Protein AF-A0A9D5R2B9-F1 (afdb_monomer)

Structure (mmCIF, N/CA/C/O backbone):
data_AF-A0A9D5R2B9-F1
#
_entry.id   AF-A0A9D5R2B9-F1
#
loop_
_atom_site.group_PDB
_atom_site.id
_atom_site.type_symbol
_atom_site.label_atom_id
_atom_site.label_alt_id
_atom_site.label_comp_id
_atom_site.label_asym_id
_atom_site.label_entity_id
_atom_site.label_seq_id
_atom_site.pdbx_PDB_ins_code
_atom_site.Cartn_x
_atom_site.Cartn_y
_atom_site.Cartn_z
_atom_site.occupancy
_atom_site.B_iso_or_equiv
_atom_site.auth_seq_id
_atom_site.auth_comp_id
_atom_site.auth_asym_id
_atom_site.auth_atom_id
_atom_site.pdbx_PDB_model_num
ATOM 1 N N . MET A 1 1 ? -80.369 50.724 26.937 1.00 35.12 1 MET A N 1
ATOM 2 C CA . MET A 1 1 ? -81.329 49.594 26.901 1.00 35.12 1 MET A CA 1
ATOM 3 C C . MET A 1 1 ? -80.607 48.330 27.336 1.00 35.12 1 MET A C 1
ATOM 5 O O . MET A 1 1 ? -79.390 48.292 27.272 1.00 35.12 1 MET A O 1
ATOM 9 N N . ASN A 1 2 ? -81.351 47.386 27.893 1.00 35.34 2 ASN A N 1
ATOM 10 C CA . ASN A 1 2 ? -80.960 46.517 28.999 1.00 35.34 2 ASN A CA 1
ATOM 11 C C . ASN A 1 2 ? -80.755 45.049 28.556 1.00 35.34 2 ASN A C 1
ATOM 13 O O . ASN A 1 2 ? -81.410 44.641 27.600 1.00 35.34 2 ASN A O 1
ATOM 17 N N . LYS A 1 3 ? -80.020 44.281 29.389 1.00 35.41 3 LYS A N 1
ATOM 18 C CA . LYS A 1 3 ? -79.951 42.794 29.531 1.00 35.41 3 LYS A CA 1
ATOM 19 C C . LYS A 1 3 ? -78.983 42.054 28.577 1.00 35.41 3 LYS A C 1
ATOM 21 O O . LYS A 1 3 ? -78.938 42.415 27.415 1.00 35.41 3 LYS A O 1
ATOM 26 N N . LEU A 1 4 ? -78.197 41.008 28.892 1.00 43.97 4 LEU A N 1
ATOM 27 C CA . LEU A 1 4 ? -77.872 40.098 30.026 1.00 43.97 4 LEU A CA 1
ATOM 28 C C . LEU A 1 4 ? -77.792 38.674 29.414 1.00 43.97 4 LEU A C 1
ATOM 30 O O . LEU A 1 4 ? -78.833 38.219 28.962 1.00 43.97 4 LEU A O 1
ATOM 34 N N . THR A 1 5 ? -76.624 38.002 29.446 1.00 44.59 5 THR A N 1
ATOM 35 C CA . THR A 1 5 ? -76.363 36.520 29.405 1.00 44.59 5 THR A CA 1
ATOM 36 C C . THR A 1 5 ? -74.834 36.332 29.273 1.00 44.59 5 THR A C 1
ATOM 38 O O . THR A 1 5 ? -74.288 36.810 28.286 1.00 44.59 5 THR A O 1
ATOM 41 N N . LEU A 1 6 ? -74.015 35.938 30.264 1.00 41.28 6 LEU A N 1
ATOM 42 C CA . LEU A 1 6 ? -73.848 34.717 31.095 1.00 41.28 6 LEU A CA 1
ATOM 43 C C . LEU A 1 6 ? -73.249 33.482 30.365 1.00 41.28 6 LEU A C 1
ATOM 45 O O . LEU A 1 6 ? -73.729 33.130 29.295 1.00 41.28 6 LEU A O 1
ATOM 49 N N . PHE A 1 7 ? -72.291 32.825 31.057 1.00 37.47 7 PHE A N 1
ATOM 50 C CA . PHE A 1 7 ? -71.551 31.545 30.854 1.00 37.47 7 PHE A CA 1
ATOM 51 C C . PHE A 1 7 ? -70.119 31.686 30.292 1.00 37.47 7 PHE A C 1
ATOM 53 O O . PHE A 1 7 ? -69.936 32.097 29.157 1.00 37.47 7 PHE A O 1
ATOM 60 N N . LEU A 1 8 ? -69.036 31.559 31.080 1.00 46.19 8 LEU A N 1
ATOM 61 C CA . LEU A 1 8 ? -68.500 30.433 31.885 1.00 46.19 8 LEU A CA 1
ATOM 62 C C . LEU A 1 8 ? -68.008 29.248 31.031 1.00 46.19 8 LEU A C 1
ATOM 64 O O . LEU A 1 8 ? -68.792 28.369 30.697 1.00 46.19 8 LEU A O 1
ATOM 68 N N . ALA A 1 9 ? -66.696 29.206 30.769 1.00 38.62 9 ALA A N 1
ATOM 69 C CA . ALA A 1 9 ? -65.927 27.983 30.505 1.00 38.62 9 ALA A CA 1
ATOM 70 C C . ALA A 1 9 ? -64.418 28.257 30.681 1.00 38.62 9 ALA A C 1
ATOM 72 O O . ALA A 1 9 ? -63.650 28.299 29.725 1.00 38.62 9 ALA A O 1
ATOM 73 N N . ALA A 1 10 ? -63.992 28.477 31.927 1.00 45.59 10 ALA A N 1
ATOM 74 C CA . ALA A 1 10 ? -62.616 28.202 32.328 1.00 45.59 10 ALA A CA 1
ATOM 75 C C . ALA A 1 10 ? -62.578 26.722 32.729 1.00 45.59 10 ALA A C 1
ATOM 77 O O . ALA A 1 10 ? -63.109 26.353 33.774 1.00 45.59 10 ALA A O 1
ATOM 78 N N . GLY A 1 11 ? -62.042 25.863 31.864 1.00 38.94 11 GLY A N 1
ATOM 79 C CA . GLY A 1 11 ? -62.048 24.422 32.088 1.00 38.94 11 GLY A CA 1
ATOM 80 C C . GLY A 1 11 ? -61.030 23.694 31.221 1.00 38.94 11 GLY A C 1
ATOM 81 O O . GLY A 1 11 ? -61.228 23.557 30.023 1.00 38.94 11 GLY A O 1
ATOM 82 N N . LEU A 1 12 ? -59.972 23.226 31.886 1.00 47.91 12 LEU A N 1
ATOM 83 C CA . LEU A 1 12 ? -59.119 22.085 31.540 1.00 47.91 12 LEU A CA 1
ATOM 84 C C . LEU A 1 12 ? -58.559 22.014 30.106 1.00 47.91 12 LEU A C 1
ATOM 86 O O . LEU A 1 12 ? -59.088 21.323 29.243 1.00 47.91 12 LEU A O 1
ATOM 90 N N . ILE A 1 13 ? -57.351 22.553 29.926 1.00 42.12 13 ILE A N 1
ATOM 91 C CA . ILE A 1 13 ? -56.354 21.955 29.025 1.00 42.12 13 ILE A CA 1
ATOM 92 C C . ILE A 1 13 ? -55.050 21.844 29.819 1.00 42.12 13 ILE A C 1
ATOM 94 O O . ILE A 1 13 ? -54.200 22.725 29.773 1.00 42.12 13 ILE A O 1
ATOM 98 N N . ALA A 1 14 ? -54.931 20.795 30.632 1.00 50.19 14 ALA A N 1
ATOM 99 C CA . ALA A 1 14 ? -53.714 20.510 31.396 1.00 50.19 14 ALA A CA 1
ATOM 100 C C . ALA A 1 14 ? -53.496 19.003 31.624 1.00 50.19 14 ALA A C 1
ATOM 102 O O . ALA A 1 14 ? -53.070 18.615 32.705 1.00 50.19 14 ALA A O 1
ATOM 103 N N . LEU A 1 15 ? -53.806 18.139 30.643 1.00 48.03 15 LEU A N 1
ATOM 104 C CA . LEU A 1 15 ? -53.623 16.684 30.810 1.00 48.03 15 LEU A CA 1
ATOM 105 C C . LEU A 1 15 ? -52.987 15.919 29.634 1.00 48.03 15 LEU A C 1
ATOM 107 O O . LEU A 1 15 ? -52.712 14.740 29.793 1.00 48.03 15 LEU A O 1
ATOM 111 N N . SER A 1 16 ? -52.635 16.539 28.503 1.00 47.69 16 SER A N 1
ATOM 112 C CA . SER A 1 16 ? -51.980 15.815 27.388 1.00 47.69 16 SER A CA 1
ATOM 113 C C . SER A 1 16 ? -50.441 15.823 27.413 1.00 47.69 16 SER A C 1
ATOM 115 O O . SER A 1 16 ? -49.810 15.259 26.523 1.00 47.69 16 SER A O 1
ATOM 117 N N . ALA A 1 17 ? -49.811 16.432 28.424 1.00 48.50 17 ALA A N 1
ATOM 118 C CA . ALA A 1 17 ? -48.347 16.467 28.553 1.00 48.50 17 ALA A CA 1
ATOM 119 C C . ALA A 1 17 ? -47.761 15.286 29.355 1.00 48.50 17 ALA A C 1
ATOM 121 O O . ALA A 1 17 ? -46.561 15.033 29.265 1.00 48.50 17 ALA A O 1
ATOM 122 N N . CYS A 1 18 ? -48.580 14.558 30.124 1.00 49.97 18 CYS A N 1
ATOM 123 C CA . CYS A 1 18 ? -48.105 13.451 30.962 1.00 49.97 18 CYS A CA 1
ATOM 124 C C . CYS A 1 18 ? -47.969 12.127 30.190 1.00 49.97 18 CYS A C 1
ATOM 126 O O . CYS A 1 18 ? -46.982 11.427 30.394 1.00 49.97 18 CYS A O 1
ATOM 128 N N . ASP A 1 19 ? -48.876 11.819 29.254 1.00 56.00 19 ASP A N 1
ATOM 129 C CA . ASP A 1 19 ? -48.793 10.583 28.452 1.00 56.00 19 ASP A CA 1
ATOM 130 C C . ASP A 1 19 ? -47.596 10.582 27.493 1.00 56.00 19 ASP A C 1
ATOM 132 O O . ASP A 1 19 ? -46.909 9.574 27.341 1.00 56.00 19 ASP A O 1
ATOM 136 N N . LYS A 1 20 ? -47.283 11.738 26.893 1.00 61.38 20 LYS A N 1
ATOM 137 C CA . LYS A 1 20 ? -46.104 11.877 26.029 1.00 61.38 20 LYS A CA 1
ATOM 138 C C . LYS A 1 20 ? -44.801 11.654 26.804 1.00 61.38 20 LYS A C 1
ATOM 140 O O . LYS A 1 20 ? -43.893 11.010 26.296 1.00 61.38 20 LYS A O 1
ATOM 145 N N . LYS A 1 21 ? -44.733 12.148 28.044 1.00 62.47 21 LYS A N 1
ATOM 146 C CA . LYS A 1 21 ? -43.550 12.019 28.901 1.00 62.47 21 LYS A CA 1
ATOM 147 C C . LYS A 1 21 ? -43.278 10.565 29.306 1.00 62.47 21 LYS A C 1
ATOM 149 O O . LYS A 1 21 ? -42.122 10.168 29.337 1.00 62.47 21 LYS A O 1
ATOM 154 N N . ASN A 1 22 ? -44.319 9.772 29.567 1.00 70.38 22 ASN A N 1
ATOM 155 C CA . ASN A 1 22 ? -44.146 8.344 29.858 1.00 70.38 22 ASN A CA 1
ATOM 156 C C . ASN A 1 22 ? -43.653 7.569 28.626 1.00 70.38 22 ASN A C 1
ATOM 158 O O . ASN A 1 22 ? -42.712 6.792 28.739 1.00 70.38 22 ASN A O 1
ATOM 162 N N . ASN A 1 23 ? -44.218 7.842 27.447 1.00 85.75 23 ASN A N 1
ATOM 163 C CA . ASN A 1 23 ? -43.805 7.185 26.205 1.00 85.75 23 ASN A CA 1
ATOM 164 C C . ASN A 1 23 ? -42.371 7.556 25.775 1.00 85.75 23 ASN A C 1
ATOM 166 O O . ASN A 1 23 ? -41.616 6.694 25.334 1.00 85.75 23 ASN A O 1
ATOM 170 N N . ASP A 1 24 ? -41.970 8.822 25.922 1.00 89.12 24 ASP A N 1
ATOM 171 C CA . ASP A 1 24 ? -40.604 9.262 25.602 1.00 89.12 24 ASP A CA 1
ATOM 172 C C . ASP A 1 24 ? -39.568 8.608 26.542 1.00 89.12 24 ASP A C 1
ATOM 174 O O . ASP A 1 24 ? -38.495 8.210 26.087 1.00 89.12 24 ASP A O 1
ATOM 178 N N . SER A 1 25 ? -39.909 8.421 27.824 1.00 91.25 25 SER A N 1
ATOM 179 C CA . SER A 1 25 ? -39.052 7.726 28.794 1.00 91.25 25 SER A CA 1
ATOM 180 C C . SER A 1 25 ? -38.883 6.238 28.466 1.00 91.25 25 SER A C 1
ATOM 182 O O . SER A 1 25 ? -37.758 5.744 28.426 1.00 91.25 25 SER A O 1
ATOM 184 N N . GLU A 1 26 ? -39.972 5.533 28.135 1.00 93.38 26 GLU A N 1
ATOM 185 C CA . GLU A 1 26 ? -39.927 4.116 27.733 1.00 93.38 26 GLU A CA 1
ATOM 186 C C . GLU A 1 26 ? -39.086 3.898 26.464 1.00 93.38 26 GLU A C 1
ATOM 188 O O . GLU A 1 26 ? -38.262 2.983 26.401 1.00 93.38 26 GLU A O 1
ATOM 193 N N . LEU A 1 27 ? -39.239 4.765 25.457 1.00 95.12 27 LEU A N 1
ATOM 194 C CA . LEU A 1 27 ? -38.442 4.701 24.228 1.00 95.12 27 LEU A CA 1
ATOM 195 C C . LEU A 1 27 ? -36.958 4.996 24.492 1.00 95.12 27 LEU A C 1
ATOM 197 O O . LEU A 1 27 ? -36.083 4.322 23.941 1.00 95.12 27 LEU A O 1
ATOM 201 N N . ALA A 1 28 ? -36.658 5.967 25.358 1.00 96.00 28 ALA A N 1
ATOM 202 C CA . ALA A 1 28 ? -35.294 6.280 25.765 1.00 96.00 28 ALA A CA 1
ATOM 203 C C . ALA A 1 28 ? -34.634 5.108 26.518 1.00 96.00 28 ALA A C 1
ATOM 205 O O . ALA A 1 28 ? -33.480 4.763 26.249 1.00 96.00 28 ALA A O 1
ATOM 206 N N . GLU A 1 29 ? -35.361 4.450 27.421 1.00 95.50 29 GLU A N 1
ATOM 207 C CA . GLU A 1 29 ? -34.885 3.249 28.113 1.00 95.50 29 GLU A CA 1
ATOM 208 C C . GLU A 1 29 ? -34.689 2.064 27.156 1.00 95.50 29 GLU A C 1
ATOM 210 O O . GLU A 1 29 ? -33.682 1.357 27.271 1.00 95.50 29 GLU A O 1
ATOM 215 N N . SER A 1 30 ? -35.569 1.894 26.160 1.00 96.81 30 SER A N 1
ATOM 216 C CA . SER A 1 30 ? -35.402 0.884 25.102 1.00 96.81 30 SER A CA 1
ATOM 217 C C . SER A 1 30 ? -34.082 1.067 24.359 1.00 96.81 30 SER A C 1
ATOM 219 O O . SER A 1 30 ? -33.323 0.111 24.215 1.00 96.81 30 SER A O 1
ATOM 221 N N . LEU A 1 31 ? -33.741 2.298 23.960 1.00 97.56 31 LEU A N 1
ATOM 222 C CA . LEU A 1 31 ? -32.475 2.576 23.271 1.00 97.56 31 LEU A CA 1
ATOM 223 C C . LEU A 1 31 ? -31.250 2.219 24.126 1.00 97.56 31 LEU A C 1
ATOM 225 O O . LEU A 1 31 ? -30.266 1.694 23.603 1.00 97.56 31 LEU A O 1
ATOM 229 N N . VAL A 1 32 ? -31.301 2.464 25.440 1.00 97.56 32 VAL A N 1
ATOM 230 C CA . VAL A 1 32 ? -30.234 2.054 26.368 1.00 97.56 32 VAL A CA 1
ATOM 231 C C . VAL A 1 32 ? -30.139 0.528 26.459 1.00 97.56 32 VAL A C 1
ATOM 233 O O . VAL A 1 32 ? -29.034 -0.019 26.417 1.00 97.56 32 VAL A O 1
ATOM 236 N N . ALA A 1 33 ? -31.273 -0.167 26.572 1.00 97.94 33 ALA A N 1
ATOM 237 C CA . ALA A 1 33 ? -31.322 -1.626 26.663 1.00 97.94 33 ALA A CA 1
ATOM 238 C C . ALA A 1 33 ? -30.839 -2.305 25.369 1.00 97.94 33 ALA A C 1
ATOM 240 O O . ALA A 1 33 ? -30.073 -3.274 25.408 1.00 97.94 33 ALA A O 1
ATOM 241 N N . GLU A 1 34 ? -31.224 -1.766 24.214 1.00 98.06 34 GLU A N 1
ATOM 242 C CA . GLU A 1 34 ? -30.735 -2.200 22.908 1.00 98.06 34 GLU A CA 1
ATOM 243 C C . GLU A 1 34 ? -29.231 -1.954 22.773 1.00 98.06 34 GLU A C 1
ATOM 245 O O . GLU A 1 34 ? -28.515 -2.831 22.291 1.00 98.06 34 GLU A O 1
ATOM 250 N N . ALA A 1 35 ? -28.724 -0.809 23.247 1.00 98.19 35 ALA A N 1
ATOM 251 C CA . ALA A 1 35 ? -27.293 -0.516 23.218 1.00 98.19 35 ALA A CA 1
ATOM 252 C C . ALA A 1 35 ? -26.498 -1.491 24.096 1.00 98.19 35 ALA A C 1
ATOM 254 O O . ALA A 1 35 ? -25.428 -1.950 23.695 1.00 98.19 35 ALA A O 1
ATOM 255 N N . ALA A 1 36 ? -27.023 -1.848 25.273 1.00 97.88 36 ALA A N 1
ATOM 256 C CA . ALA A 1 36 ? -26.421 -2.861 26.138 1.00 97.88 36 ALA A CA 1
ATOM 257 C C . ALA A 1 36 ? -26.432 -4.245 25.470 1.00 97.88 36 ALA A C 1
ATOM 259 O O . ALA A 1 36 ? -25.419 -4.937 25.452 1.00 97.88 36 ALA A O 1
ATOM 260 N N . THR A 1 37 ? -27.541 -4.607 24.824 1.00 98.19 37 THR A N 1
ATOM 261 C CA . THR A 1 37 ? -27.657 -5.866 24.076 1.00 98.19 37 THR A CA 1
ATOM 262 C C . THR A 1 37 ? -26.680 -5.921 22.896 1.00 98.19 37 THR A C 1
ATOM 264 O O . THR A 1 37 ? -26.062 -6.956 22.649 1.00 98.19 37 THR A O 1
ATOM 267 N N . ALA A 1 38 ? -26.522 -4.820 22.158 1.00 98.00 38 ALA A N 1
ATOM 268 C CA . ALA A 1 38 ? -25.560 -4.712 21.066 1.00 98.00 38 ALA A CA 1
ATOM 269 C C . ALA A 1 38 ? -24.117 -4.838 21.583 1.00 98.00 38 ALA A C 1
ATOM 271 O O . ALA A 1 38 ? -23.332 -5.601 21.020 1.00 98.00 38 ALA A O 1
ATOM 272 N N . LEU A 1 39 ? -23.796 -4.189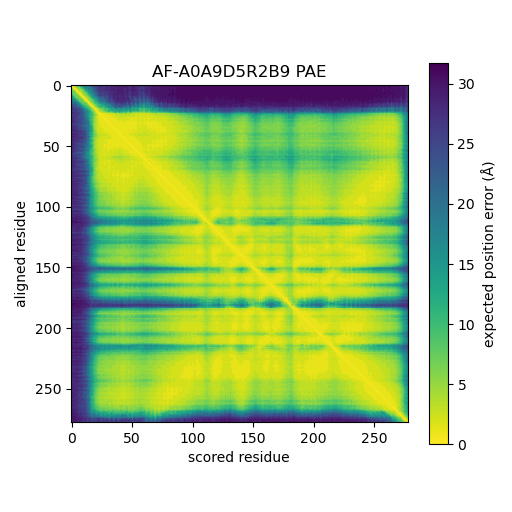 22.710 1.00 97.56 39 LEU A N 1
ATOM 273 C CA . LEU A 1 39 ? -22.510 -4.339 23.396 1.00 97.56 39 LEU A CA 1
ATOM 274 C C . LEU A 1 39 ? -22.221 -5.805 23.758 1.00 97.56 39 LEU A C 1
ATOM 276 O O . LEU A 1 39 ? -21.125 -6.293 23.477 1.00 97.56 39 LEU A O 1
ATOM 280 N N . ASP A 1 40 ? -23.188 -6.511 24.344 1.00 97.12 40 ASP A N 1
ATOM 281 C CA . ASP A 1 40 ? -23.033 -7.914 24.753 1.00 97.12 40 ASP A CA 1
ATOM 282 C C . ASP A 1 40 ? -22.855 -8.860 23.556 1.00 97.12 40 ASP A C 1
ATOM 284 O O . ASP A 1 40 ? -22.139 -9.858 23.644 1.00 97.12 40 ASP A O 1
ATOM 288 N N . ARG A 1 41 ? -23.459 -8.522 22.411 1.00 97.12 41 ARG A N 1
ATOM 289 C CA . ARG A 1 41 ? -23.300 -9.247 21.139 1.00 97.12 41 ARG A CA 1
ATOM 290 C C . ARG A 1 41 ? -22.004 -8.915 20.396 1.00 97.12 41 ARG A C 1
ATOM 292 O O . ARG A 1 41 ? -21.713 -9.565 19.396 1.00 97.12 41 ARG A O 1
ATOM 299 N N . GLY A 1 42 ? -21.232 -7.934 20.863 1.00 96.12 42 GLY A N 1
ATOM 300 C CA . GLY A 1 42 ? -20.019 -7.468 20.189 1.00 96.12 42 GLY A CA 1
ATOM 301 C C . GLY A 1 42 ? -20.262 -6.472 19.049 1.00 96.12 42 GLY A C 1
ATOM 302 O O . GLY A 1 42 ? -19.325 -6.133 18.336 1.00 96.12 42 GLY A O 1
ATOM 303 N N . ASP A 1 43 ? -21.492 -5.985 18.873 1.00 97.25 43 ASP A N 1
ATOM 304 C CA . ASP A 1 43 ? -21.843 -4.990 17.856 1.00 97.25 43 ASP A CA 1
ATOM 305 C C . ASP A 1 43 ? -21.648 -3.573 18.418 1.00 97.25 43 ASP A C 1
ATOM 307 O O . ASP A 1 43 ? -22.583 -2.867 18.810 1.00 97.25 43 ASP A O 1
ATOM 311 N N . PHE A 1 44 ? -20.380 -3.183 18.561 1.00 97.06 44 PHE A N 1
ATOM 312 C CA . PHE A 1 44 ? -20.015 -1.942 19.242 1.00 97.06 44 PHE A CA 1
ATOM 313 C C . PHE A 1 44 ? -20.349 -0.681 18.434 1.00 97.06 44 PHE A C 1
ATOM 315 O O . PHE A 1 44 ? -20.559 0.386 19.024 1.00 97.06 44 PHE A O 1
ATOM 322 N N . ASP A 1 45 ? -20.404 -0.792 17.105 1.00 96.19 45 ASP A N 1
ATOM 323 C CA . ASP A 1 45 ? -20.852 0.288 16.225 1.00 96.19 45 ASP A CA 1
ATOM 324 C C . ASP A 1 45 ? -22.333 0.557 16.449 1.00 96.19 45 ASP A C 1
ATOM 326 O O . ASP A 1 45 ? -22.695 1.680 16.813 1.00 96.19 45 ASP A O 1
ATOM 330 N N . ARG A 1 46 ? -23.167 -0.490 16.402 1.00 97.62 46 ARG A N 1
ATOM 331 C CA . ARG A 1 46 ? -24.594 -0.354 16.693 1.00 97.62 46 ARG A CA 1
ATOM 332 C C . ARG A 1 46 ? -24.847 0.163 18.105 1.00 97.62 46 ARG A C 1
ATOM 334 O O . ARG A 1 46 ? -25.696 1.032 18.296 1.00 97.62 46 ARG A O 1
ATOM 341 N N . ALA A 1 47 ? -24.105 -0.335 19.095 1.00 97.94 47 ALA A N 1
ATOM 342 C CA . ALA A 1 47 ? -24.211 0.145 20.470 1.00 97.94 47 ALA A CA 1
ATOM 343 C C . ALA A 1 47 ? -23.903 1.651 20.580 1.00 97.94 47 ALA A C 1
ATOM 345 O O . ALA A 1 47 ? -24.606 2.371 21.288 1.00 97.94 47 ALA A O 1
ATOM 346 N N . SER A 1 48 ? -22.886 2.145 19.863 1.00 96.81 48 SER A N 1
ATOM 347 C CA . SER A 1 48 ? -22.534 3.573 19.839 1.00 96.81 48 SER A CA 1
ATOM 348 C C . SER A 1 48 ? -23.627 4.415 19.172 1.00 96.81 48 SER A C 1
ATOM 350 O O . SER A 1 48 ? -24.067 5.411 19.745 1.00 96.81 48 SER A O 1
ATOM 352 N N . GLU A 1 49 ? -24.114 3.979 18.007 1.00 97.81 49 GLU A N 1
ATOM 353 C CA . GLU A 1 49 ? -25.183 4.649 17.254 1.00 97.81 49 GLU A CA 1
ATOM 354 C C . GLU A 1 49 ? -26.483 4.769 18.054 1.00 97.81 49 GLU A C 1
ATOM 356 O O . GLU A 1 49 ? -27.154 5.801 18.006 1.00 97.81 49 GLU A O 1
ATOM 361 N N . LEU A 1 50 ? -26.844 3.728 18.809 1.00 98.06 50 LEU A N 1
ATOM 362 C CA . LEU A 1 50 ? -28.024 3.728 19.673 1.00 98.06 50 LEU A CA 1
ATOM 363 C C . LEU A 1 50 ? -27.916 4.779 20.785 1.00 98.06 50 LEU A C 1
ATOM 365 O O . LEU A 1 50 ? -28.880 5.502 21.041 1.00 98.06 50 LEU A O 1
ATOM 369 N N . LEU A 1 51 ? -26.741 4.929 21.407 1.00 97.25 51 LEU A N 1
ATOM 370 C CA . LEU A 1 51 ? -26.529 5.956 22.433 1.00 97.25 51 LEU A CA 1
ATOM 371 C C . LEU A 1 51 ? -26.480 7.373 21.854 1.00 97.25 51 LEU A C 1
ATOM 373 O O . LEU A 1 51 ? -26.922 8.321 22.508 1.00 97.25 51 LEU A O 1
ATOM 377 N N . ASP A 1 52 ? -25.964 7.541 20.639 1.00 96.56 52 ASP A N 1
ATOM 378 C CA . ASP A 1 52 ? -25.996 8.826 19.936 1.00 96.56 52 ASP A CA 1
ATOM 379 C C . ASP A 1 52 ? -27.425 9.195 19.526 1.00 96.56 52 ASP A C 1
ATOM 381 O O . ASP A 1 52 ? -27.849 10.330 19.747 1.00 96.56 52 ASP A O 1
ATOM 385 N N . SER A 1 53 ? -28.205 8.215 19.062 1.00 96.25 53 SER A N 1
ATOM 386 C CA . SER A 1 53 ? -29.636 8.368 18.771 1.00 96.25 53 SER A CA 1
ATOM 387 C C . SER A 1 53 ? -30.419 8.773 20.017 1.00 96.25 53 SER A C 1
ATOM 389 O O . SER A 1 53 ? -31.190 9.726 19.965 1.00 96.25 53 SER A O 1
ATOM 391 N N . LEU A 1 54 ? -30.166 8.123 21.159 1.00 96.62 54 LEU A N 1
ATOM 392 C CA . LEU A 1 54 ? -30.740 8.507 22.451 1.00 96.62 54 LEU A CA 1
ATOM 393 C C . LEU A 1 54 ? -30.416 9.964 22.800 1.00 96.62 54 LEU A C 1
ATOM 395 O O . LEU A 1 54 ? -31.302 10.724 23.182 1.00 96.62 54 LEU A O 1
ATOM 399 N N . SER A 1 55 ? -29.147 10.355 22.657 1.00 93.88 55 SER A N 1
ATOM 400 C CA . SER A 1 55 ? -28.675 11.691 23.044 1.00 93.88 55 SER A CA 1
ATOM 401 C C . SER A 1 55 ? -29.268 12.790 22.155 1.00 93.88 55 SER A C 1
ATOM 403 O O . SER A 1 55 ? -29.476 13.908 22.619 1.00 93.88 55 SER A O 1
ATOM 405 N N . ALA A 1 56 ? -29.550 12.469 20.890 1.00 95.94 56 ALA A N 1
ATOM 406 C CA . ALA A 1 56 ? -30.168 13.376 19.931 1.00 95.94 56 ALA A CA 1
ATOM 407 C C . ALA A 1 56 ? -31.696 13.457 20.084 1.00 95.94 56 ALA A C 1
ATOM 409 O O . ALA A 1 56 ? -32.256 14.551 20.048 1.00 95.94 56 ALA A O 1
ATOM 410 N N . ALA A 1 57 ? -32.370 12.314 20.242 1.00 95.19 57 ALA A N 1
ATOM 411 C CA . ALA A 1 57 ? -33.830 12.232 20.250 1.00 95.19 57 ALA A CA 1
ATOM 412 C C . ALA A 1 57 ? -34.449 12.532 21.625 1.00 95.19 57 ALA A C 1
ATOM 414 O O . ALA A 1 57 ? -35.534 13.107 21.685 1.00 95.19 57 ALA A O 1
ATOM 415 N N . TYR A 1 58 ? -33.756 12.195 22.718 1.00 95.00 58 TYR A N 1
ATOM 416 C CA . TYR A 1 58 ? -34.287 12.277 24.085 1.00 95.00 58 TYR A CA 1
ATOM 417 C C . TYR A 1 58 ? -33.328 12.986 25.067 1.00 95.00 58 TYR A C 1
ATOM 419 O O . TYR A 1 58 ? -33.029 12.456 26.139 1.00 95.00 58 TYR A O 1
ATOM 427 N N . PRO A 1 59 ? -32.848 14.212 24.770 1.00 93.44 59 PRO A N 1
ATOM 428 C CA . PRO A 1 59 ? -31.866 14.910 25.612 1.00 93.44 59 PRO A CA 1
ATOM 429 C C . PRO A 1 59 ? -32.384 15.274 27.016 1.00 93.44 59 PRO A C 1
ATOM 431 O O . PRO A 1 59 ? -31.590 15.562 27.911 1.00 93.44 59 PRO A O 1
ATOM 434 N N . HIS A 1 60 ? -33.705 15.286 27.220 1.00 93.75 60 HIS A N 1
ATOM 435 C CA . HIS A 1 60 ? -34.340 15.6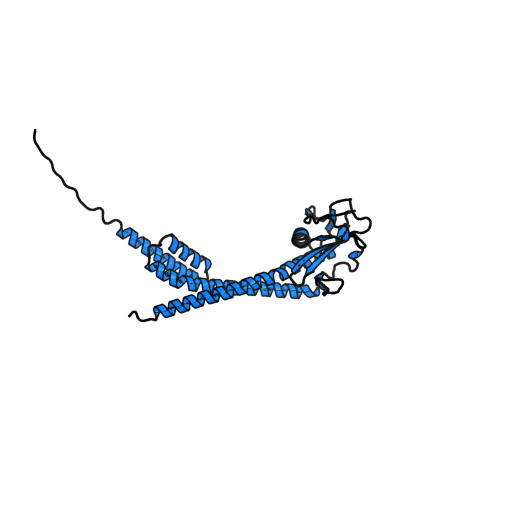07 28.502 1.00 93.75 60 HIS A CA 1
ATOM 436 C C . HIS A 1 60 ? -34.546 14.383 29.412 1.00 93.75 60 HIS A C 1
ATOM 438 O O . HIS A 1 60 ? -34.839 14.555 30.597 1.00 93.75 60 HIS A O 1
ATOM 444 N N . GLU A 1 61 ? -34.348 13.165 28.900 1.00 94.19 61 GLU A N 1
ATOM 445 C CA . GLU A 1 61 ? -34.508 11.923 29.661 1.00 94.19 61 GLU A CA 1
ATOM 446 C C . GLU A 1 61 ? -33.249 11.634 30.493 1.00 94.19 61 GLU A C 1
ATOM 448 O O . GLU A 1 61 ? -32.368 10.855 30.124 1.00 94.19 61 GLU A O 1
ATOM 453 N N . VAL A 1 62 ? -33.144 12.296 31.651 1.00 92.50 62 VAL A N 1
ATOM 454 C CA . VAL A 1 62 ? -31.951 12.259 32.521 1.00 92.50 62 VAL A CA 1
ATOM 455 C C . VAL A 1 62 ? -31.619 10.843 33.010 1.00 92.50 62 VAL A C 1
ATOM 457 O O . VAL A 1 62 ? -30.441 10.508 33.141 1.00 92.50 62 VAL A O 1
ATOM 460 N N . GLY A 1 63 ? -32.629 10.005 33.274 1.00 92.62 63 GLY A N 1
ATOM 461 C CA . GLY A 1 63 ? -32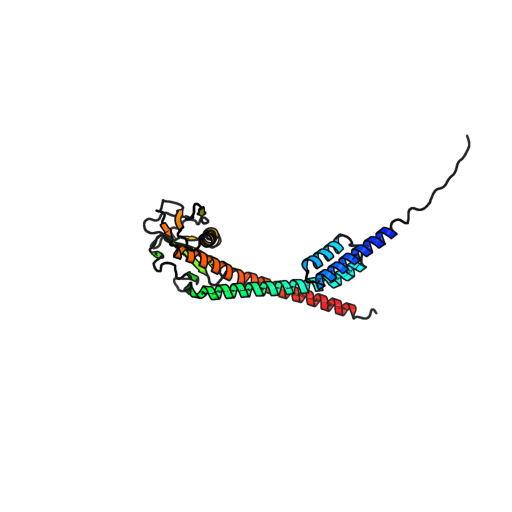.438 8.616 33.708 1.00 92.62 63 GLY A CA 1
ATOM 462 C C . GLY A 1 63 ? -31.718 7.781 32.648 1.00 92.62 63 GLY A C 1
ATOM 463 O O . GLY A 1 63 ? -30.623 7.268 32.895 1.00 92.62 63 GLY A O 1
ATOM 464 N N . ALA A 1 64 ? -32.281 7.736 31.438 1.00 93.56 64 ALA A N 1
ATOM 465 C CA . ALA A 1 64 ? -31.671 7.074 30.288 1.00 93.56 64 ALA A CA 1
ATOM 466 C C . ALA A 1 64 ? -30.301 7.685 29.940 1.00 93.56 64 ALA A C 1
ATOM 468 O O . ALA A 1 64 ? -29.339 6.954 29.702 1.00 93.56 64 ALA A O 1
ATOM 469 N N . GLY A 1 65 ? -30.168 9.014 30.017 1.00 92.94 65 GLY A N 1
ATOM 470 C CA . GLY A 1 65 ? -28.899 9.719 29.829 1.00 92.94 65 GLY A CA 1
ATOM 471 C C . GLY A 1 65 ? -27.807 9.274 30.810 1.00 92.94 65 GLY A C 1
ATOM 472 O O . GLY A 1 65 ? -26.680 9.000 30.396 1.00 92.94 65 GLY A O 1
ATOM 473 N N . ARG A 1 66 ? -28.124 9.120 32.104 1.00 93.44 66 ARG A N 1
ATOM 474 C CA . ARG A 1 66 ? -27.179 8.594 33.110 1.00 93.44 66 ARG A CA 1
ATOM 475 C C . ARG A 1 66 ? -26.761 7.158 32.798 1.00 93.44 66 ARG A C 1
ATOM 477 O O . ARG A 1 66 ? -25.575 6.842 32.887 1.00 93.44 66 ARG A O 1
ATOM 484 N N . SER A 1 67 ? -27.701 6.299 32.411 1.00 93.75 67 SER A N 1
ATOM 485 C CA . SER A 1 67 ? -27.396 4.916 32.025 1.00 93.75 67 SER A CA 1
ATOM 486 C C . SER A 1 67 ? -26.513 4.855 30.775 1.00 93.75 67 SER A C 1
ATOM 488 O O . SER A 1 67 ? -25.519 4.126 30.752 1.00 93.75 67 SER A O 1
ATOM 490 N N . ALA A 1 68 ? -26.787 5.694 29.777 1.00 94.12 68 ALA A N 1
ATOM 491 C CA . ALA A 1 68 ? -25.952 5.835 28.592 1.00 94.12 68 ALA A CA 1
ATOM 492 C C . ALA A 1 68 ? -24.534 6.318 28.928 1.00 94.12 68 ALA A C 1
ATOM 494 O O . ALA A 1 68 ? -23.562 5.768 28.412 1.00 94.12 68 ALA A O 1
ATOM 495 N N . LEU A 1 69 ? -24.381 7.286 29.840 1.00 92.44 69 LEU A N 1
ATOM 496 C CA . LEU A 1 69 ? -23.068 7.763 30.301 1.00 92.44 69 LEU A CA 1
ATOM 497 C C . LEU A 1 69 ? -22.233 6.674 30.991 1.00 92.44 69 LEU A C 1
ATOM 499 O O . LEU A 1 69 ? -21.004 6.718 30.906 1.00 92.44 69 LEU A O 1
ATOM 503 N N . LYS A 1 70 ? -22.876 5.689 31.632 1.00 92.00 70 LYS A N 1
ATOM 504 C CA . LYS A 1 70 ? -22.206 4.500 32.193 1.00 92.00 70 LYS A CA 1
ATOM 505 C C . LYS A 1 70 ? -21.826 3.479 31.115 1.00 92.00 70 LYS A C 1
ATOM 507 O O . LYS A 1 70 ? -20.852 2.743 31.274 1.00 92.00 70 LYS A O 1
ATOM 512 N N . LEU A 1 71 ? -22.592 3.408 30.025 1.00 94.38 71 LEU A N 1
ATOM 513 C CA . LEU A 1 71 ? -22.389 2.431 28.954 1.00 94.38 71 LEU A CA 1
ATOM 514 C C . LEU A 1 71 ? -21.355 2.890 27.912 1.00 94.38 71 LEU A C 1
ATOM 516 O O . LEU A 1 71 ? -20.549 2.078 27.455 1.00 94.38 71 LEU A O 1
ATOM 520 N N . ARG A 1 72 ? -21.315 4.190 27.584 1.00 94.50 72 ARG A N 1
ATOM 521 C CA . ARG A 1 72 ? -20.392 4.777 26.590 1.00 94.50 72 ARG A CA 1
ATOM 522 C C . ARG A 1 72 ? -18.925 4.361 26.788 1.00 94.50 72 ARG A C 1
ATOM 524 O O . ARG A 1 72 ? -18.310 3.940 25.808 1.00 94.50 72 ARG A O 1
ATOM 531 N N . PRO A 1 73 ? -18.342 4.413 28.002 1.00 93.50 73 PRO A N 1
ATOM 532 C CA . PRO A 1 73 ? -16.937 4.057 28.196 1.00 93.50 73 PRO A CA 1
ATOM 533 C C . PRO A 1 73 ? -16.677 2.563 27.982 1.00 93.50 73 PRO A C 1
ATOM 535 O O . PRO A 1 73 ? -15.650 2.208 27.416 1.00 93.50 73 PRO A O 1
ATOM 538 N N . LYS A 1 74 ? -17.636 1.696 28.347 1.00 95.31 74 LYS A N 1
ATOM 539 C CA . LYS A 1 74 ? -17.565 0.246 28.096 1.00 95.31 74 LYS A CA 1
ATOM 540 C C . LYS A 1 74 ? -17.584 -0.062 26.601 1.00 95.31 74 LYS A C 1
ATOM 542 O O . LYS A 1 74 ? -16.760 -0.837 26.129 1.00 95.31 74 LYS A O 1
ATOM 547 N N . ILE A 1 75 ? -18.484 0.574 25.848 1.00 95.94 75 ILE A N 1
ATOM 548 C CA . ILE A 1 75 ? -18.536 0.430 24.386 1.00 95.94 75 ILE A CA 1
ATOM 549 C C . ILE A 1 75 ? -17.224 0.912 23.763 1.00 95.94 75 ILE A C 1
ATOM 551 O O . ILE A 1 75 ? -16.627 0.198 22.961 1.00 95.94 75 ILE A O 1
ATOM 555 N N . MET A 1 76 ? -16.731 2.087 24.172 1.00 95.56 76 MET A N 1
ATOM 556 C CA . MET A 1 76 ? -15.471 2.637 23.671 1.00 95.56 76 MET A CA 1
ATOM 557 C C . MET A 1 76 ? -14.286 1.713 23.962 1.00 95.56 76 MET A C 1
ATOM 559 O O . MET A 1 76 ? -13.465 1.499 23.069 1.00 95.56 76 MET A O 1
ATOM 563 N N . GLU A 1 77 ? -14.194 1.156 25.172 1.00 96.19 77 GLU A N 1
ATOM 564 C CA . GLU A 1 77 ? -13.154 0.200 25.551 1.00 96.19 77 GLU A CA 1
ATOM 565 C C . GLU A 1 77 ? -13.194 -1.038 24.645 1.00 96.19 77 GLU A C 1
ATOM 567 O O . GLU A 1 77 ? -12.188 -1.381 24.024 1.00 96.19 77 GLU A O 1
ATOM 572 N N . ARG A 1 78 ? -14.361 -1.685 24.532 1.00 97.00 78 ARG A N 1
ATOM 573 C CA . ARG A 1 78 ? -14.516 -2.950 23.797 1.00 97.00 78 ARG A CA 1
ATOM 574 C C . ARG A 1 78 ? -14.304 -2.768 22.295 1.00 97.00 78 ARG A C 1
ATOM 576 O O . ARG A 1 78 ? -13.542 -3.534 21.709 1.00 97.00 78 ARG A O 1
ATOM 583 N N . LYS A 1 79 ? -14.853 -1.697 21.713 1.00 96.31 79 LYS A N 1
ATOM 584 C CA . LYS A 1 79 ? -14.603 -1.306 20.318 1.00 96.31 79 LYS A CA 1
ATOM 585 C C . LYS A 1 79 ? -13.121 -1.070 20.052 1.00 96.31 79 LYS A C 1
ATOM 587 O O . LYS A 1 79 ? -12.555 -1.625 19.120 1.00 96.31 79 LYS A O 1
ATOM 592 N N . THR A 1 80 ? -12.470 -0.278 20.904 1.00 97.69 80 THR A N 1
ATOM 593 C CA . THR A 1 80 ? -11.046 0.044 20.738 1.00 97.69 80 THR A CA 1
ATOM 594 C C . THR A 1 80 ? -10.177 -1.207 20.890 1.00 97.69 80 THR A C 1
ATOM 596 O O . THR A 1 80 ? -9.212 -1.373 20.150 1.00 97.69 80 THR A O 1
ATOM 599 N N . ALA A 1 81 ? -10.519 -2.111 21.812 1.00 97.31 81 ALA A N 1
ATOM 600 C CA . ALA A 1 81 ? -9.825 -3.385 21.969 1.00 97.31 81 ALA A CA 1
ATOM 601 C C . ALA A 1 81 ? -9.977 -4.288 20.733 1.00 97.31 81 ALA A C 1
ATOM 603 O O . ALA A 1 81 ? -8.992 -4.894 20.314 1.00 97.31 81 ALA A O 1
ATOM 604 N N . GLN A 1 82 ? -11.165 -4.343 20.121 1.00 96.69 82 GLN A N 1
ATOM 605 C CA . GLN A 1 82 ? -11.374 -5.063 18.862 1.00 96.69 82 GLN A CA 1
ATOM 606 C C . GLN A 1 82 ? -10.544 -4.456 17.722 1.00 96.69 82 GLN A C 1
ATOM 608 O O . GLN A 1 82 ? -9.793 -5.185 17.077 1.00 96.69 82 GLN A O 1
ATOM 613 N N . GLU A 1 83 ? -10.597 -3.130 17.538 1.00 97.00 83 GLU A N 1
ATOM 614 C CA . GLU A 1 83 ? -9.799 -2.425 16.521 1.00 97.00 83 GLU A CA 1
ATOM 615 C C . GLU A 1 83 ? -8.293 -2.724 16.678 1.00 97.00 83 GLU A C 1
ATOM 617 O O . GLU A 1 83 ? -7.580 -2.895 15.690 1.00 97.00 83 GLU A O 1
ATOM 622 N N . ILE A 1 84 ? -7.792 -2.824 17.917 1.00 98.31 84 ILE A N 1
ATOM 623 C CA . ILE A 1 84 ? -6.395 -3.197 18.196 1.00 98.31 84 ILE A CA 1
ATOM 624 C C . ILE A 1 84 ? -6.082 -4.606 17.688 1.00 98.31 84 ILE A C 1
ATOM 626 O O . ILE A 1 84 ? -5.060 -4.789 17.025 1.00 98.31 84 ILE A O 1
ATOM 630 N N . VAL A 1 85 ? -6.930 -5.590 17.997 1.00 97.75 85 VAL A N 1
ATOM 631 C CA . VAL A 1 85 ? -6.715 -6.991 17.600 1.00 97.75 85 VAL A CA 1
ATOM 632 C C . VAL A 1 85 ? -6.725 -7.129 16.079 1.00 97.75 85 VAL A C 1
ATOM 634 O O . VAL A 1 85 ? -5.827 -7.753 15.513 1.00 97.75 85 VAL A O 1
ATOM 637 N N . GLU A 1 86 ? -7.692 -6.505 15.410 1.00 96.19 86 GLU A N 1
ATOM 638 C CA . GLU A 1 86 ? -7.804 -6.515 13.947 1.00 96.19 86 GLU A CA 1
ATOM 639 C C . GLU A 1 86 ? -6.580 -5.875 13.284 1.00 96.19 86 GLU A C 1
ATOM 641 O O . GLU A 1 86 ? -5.982 -6.447 12.369 1.00 96.19 86 GLU A O 1
ATOM 646 N N . LEU A 1 87 ? -6.148 -4.718 13.790 1.00 97.44 87 LEU A N 1
ATOM 647 C CA . LEU A 1 87 ? -4.982 -4.018 13.266 1.00 97.44 87 LEU A CA 1
ATOM 648 C C . LEU A 1 87 ? -3.692 -4.822 13.465 1.00 97.44 87 LEU A C 1
ATOM 650 O O . LEU A 1 87 ? -2.864 -4.899 12.557 1.00 97.44 87 LEU A O 1
ATOM 654 N N . GLN A 1 88 ? -3.523 -5.456 14.628 1.00 97.62 88 GLN A N 1
ATOM 655 C CA . GLN A 1 88 ? -2.386 -6.338 14.896 1.00 97.62 88 GLN A CA 1
ATOM 656 C C . GLN A 1 88 ? -2.377 -7.558 13.970 1.00 97.62 88 GLN A C 1
ATOM 658 O O . GLN A 1 88 ? -1.312 -7.925 13.470 1.00 97.62 88 GLN A O 1
ATOM 663 N N . ALA A 1 89 ? -3.541 -8.157 13.703 1.00 96.69 89 ALA A N 1
ATOM 664 C CA . ALA A 1 89 ? -3.663 -9.271 12.769 1.00 96.69 89 ALA A CA 1
ATOM 665 C C . ALA A 1 89 ? -3.263 -8.858 11.344 1.00 96.69 89 ALA A C 1
ATOM 667 O O . ALA A 1 89 ? -2.468 -9.551 10.707 1.00 96.69 89 ALA A O 1
ATOM 668 N N . LEU A 1 90 ? -3.730 -7.696 10.872 1.00 95.50 90 LEU A N 1
ATOM 669 C CA . LEU A 1 90 ? -3.350 -7.154 9.565 1.00 95.50 90 LEU A CA 1
ATOM 670 C C . LEU A 1 90 ? -1.840 -6.885 9.472 1.00 95.50 90 LEU A C 1
ATOM 672 O O . LEU A 1 90 ? -1.200 -7.261 8.490 1.00 95.50 90 LEU A O 1
ATOM 676 N N . MET A 1 91 ? -1.249 -6.277 10.507 1.00 96.69 91 MET A N 1
ATOM 677 C CA . MET A 1 91 ? 0.197 -6.037 10.570 1.00 96.69 91 MET A CA 1
ATOM 678 C C . MET A 1 91 ? 0.995 -7.342 10.514 1.00 96.69 91 MET A C 1
ATOM 680 O O . MET A 1 91 ? 1.980 -7.423 9.781 1.00 96.69 91 MET A O 1
ATOM 684 N N . ALA A 1 92 ? 0.576 -8.360 11.270 1.00 97.06 92 ALA A N 1
ATOM 685 C CA . ALA A 1 92 ? 1.230 -9.664 11.285 1.00 97.06 92 ALA A CA 1
ATOM 686 C C . ALA A 1 92 ? 1.128 -10.364 9.922 1.00 97.06 92 ALA A C 1
ATOM 688 O O . ALA A 1 92 ? 2.129 -10.881 9.427 1.00 97.06 92 ALA A O 1
ATOM 689 N N . ALA A 1 93 ? -0.047 -10.325 9.287 1.00 97.19 93 ALA A N 1
ATOM 690 C CA . ALA A 1 93 ? -0.259 -10.887 7.957 1.00 97.19 93 ALA A CA 1
ATOM 691 C C . ALA A 1 93 ? 0.629 -10.208 6.901 1.00 97.19 93 ALA A C 1
ATOM 693 O O . ALA A 1 93 ? 1.309 -10.893 6.138 1.00 97.19 93 ALA A O 1
ATOM 694 N N . ASN A 1 94 ? 0.694 -8.873 6.897 1.00 97.38 94 ASN A N 1
ATOM 695 C CA . ASN A 1 94 ? 1.524 -8.128 5.947 1.00 97.38 94 ASN A CA 1
ATOM 696 C C . ASN A 1 94 ? 3.025 -8.331 6.195 1.00 97.38 94 ASN A C 1
ATOM 698 O O . ASN A 1 94 ? 3.789 -8.447 5.238 1.00 97.38 94 ASN A O 1
ATOM 702 N N . ALA A 1 95 ? 3.452 -8.432 7.457 1.00 96.50 95 ALA A N 1
ATOM 703 C CA . ALA A 1 95 ? 4.835 -8.757 7.798 1.00 96.50 95 ALA A CA 1
ATOM 704 C C . ALA A 1 95 ? 5.221 -10.169 7.330 1.00 96.50 95 ALA A C 1
ATOM 706 O O . ALA A 1 95 ? 6.267 -10.338 6.708 1.00 96.50 95 ALA A O 1
ATOM 707 N N . ALA A 1 96 ? 4.361 -11.165 7.564 1.00 97.56 96 ALA A N 1
ATOM 708 C CA . ALA A 1 96 ? 4.581 -12.534 7.102 1.00 97.56 96 ALA A CA 1
ATOM 709 C C . ALA A 1 96 ? 4.596 -12.628 5.569 1.00 97.56 96 ALA A C 1
ATOM 711 O O . ALA A 1 96 ? 5.433 -13.323 4.995 1.00 97.56 96 ALA A O 1
ATOM 712 N N . TYR A 1 97 ? 3.709 -11.893 4.890 1.00 97.75 97 TYR A N 1
ATOM 713 C CA . TYR A 1 97 ? 3.720 -11.804 3.434 1.00 97.75 97 TYR A CA 1
ATOM 714 C C . TYR A 1 97 ? 5.041 -11.211 2.925 1.00 97.75 97 TYR A C 1
ATOM 716 O O . TYR A 1 97 ? 5.695 -11.827 2.084 1.00 97.75 97 TYR A O 1
ATOM 724 N N . ALA A 1 98 ? 5.477 -10.071 3.471 1.00 97.06 98 ALA A N 1
ATOM 725 C CA . ALA A 1 98 ? 6.736 -9.434 3.087 1.00 97.06 98 ALA A CA 1
ATOM 726 C C . ALA A 1 98 ? 7.955 -10.341 3.335 1.00 97.06 98 ALA A C 1
ATOM 728 O O . ALA A 1 98 ? 8.816 -10.462 2.462 1.00 97.06 98 ALA A O 1
ATOM 729 N N . ASP A 1 99 ? 7.999 -11.029 4.479 1.00 96.56 99 ASP A N 1
ATOM 730 C CA . ASP A 1 99 ? 9.044 -12.006 4.796 1.00 96.56 99 ASP A CA 1
ATOM 731 C C . ASP A 1 99 ? 9.062 -13.154 3.780 1.00 96.56 99 ASP A C 1
ATOM 733 O O . ASP A 1 99 ? 10.109 -13.476 3.213 1.00 96.56 99 ASP A O 1
ATOM 737 N N . SER A 1 100 ? 7.889 -13.693 3.436 1.00 97.19 100 SER A N 1
ATOM 738 C CA . SER A 1 100 ? 7.779 -14.742 2.423 1.00 97.19 100 SER A CA 1
ATOM 739 C C . SER A 1 100 ? 8.296 -14.278 1.054 1.00 97.19 100 SER A C 1
ATOM 741 O O . SER A 1 100 ? 8.952 -15.050 0.351 1.00 97.19 100 SER A O 1
ATOM 743 N N . MET A 1 101 ? 8.070 -13.014 0.689 1.00 96.88 101 MET A N 1
ATOM 744 C CA . MET A 1 101 ? 8.512 -12.451 -0.586 1.00 96.88 101 MET A CA 1
ATOM 745 C C . MET A 1 101 ? 10.020 -12.194 -0.627 1.00 96.88 101 MET A C 1
ATOM 747 O O . MET A 1 101 ? 10.602 -12.231 -1.710 1.00 96.88 101 MET A O 1
ATOM 751 N N . SER A 1 102 ? 10.677 -11.990 0.521 1.00 93.25 102 SER A N 1
ATOM 752 C CA . SER A 1 102 ? 12.096 -11.601 0.612 1.00 93.25 102 SER A CA 1
ATOM 753 C C . SER A 1 102 ? 13.038 -12.487 -0.215 1.00 93.25 102 SER A C 1
ATOM 755 O O . SER A 1 102 ? 13.974 -11.992 -0.845 1.00 93.25 102 SER A O 1
ATOM 757 N N . ARG A 1 103 ? 12.745 -13.792 -0.314 1.00 96.12 103 ARG A N 1
ATOM 758 C CA . ARG A 1 103 ? 13.532 -14.765 -1.091 1.00 96.12 103 ARG A CA 1
ATOM 759 C C . ARG A 1 103 ? 13.623 -14.444 -2.585 1.00 96.12 103 ARG A C 1
ATOM 761 O O . ARG A 1 103 ? 14.568 -14.896 -3.234 1.00 96.12 103 ARG A O 1
ATOM 768 N N . PHE A 1 104 ? 12.679 -13.685 -3.135 1.00 98.06 104 PHE A N 1
ATOM 769 C CA . PHE A 1 104 ? 12.641 -13.303 -4.548 1.00 98.06 104 PHE A CA 1
ATOM 770 C C . PHE A 1 104 ? 13.378 -11.996 -4.844 1.00 98.06 104 PHE A C 1
ATOM 772 O O . PHE A 1 104 ? 13.575 -11.651 -6.007 1.00 98.06 104 PHE A O 1
ATOM 779 N N . PHE A 1 105 ? 13.839 -11.291 -3.811 1.00 98.31 105 PHE A N 1
ATOM 780 C CA . PHE A 1 105 ? 14.491 -9.998 -3.944 1.00 98.31 105 PHE A CA 1
ATOM 781 C C . PHE A 1 105 ? 15.968 -10.071 -3.564 1.00 98.31 105 PHE A C 1
ATOM 783 O O . PHE A 1 105 ? 16.402 -10.881 -2.744 1.00 98.31 105 PHE A O 1
ATOM 790 N N . THR A 1 106 ? 16.750 -9.201 -4.189 1.00 97.38 106 THR A N 1
ATOM 791 C CA . THR A 1 106 ? 18.113 -8.880 -3.781 1.00 97.38 106 THR A CA 1
ATOM 792 C C . THR A 1 106 ? 18.083 -7.538 -3.064 1.00 97.38 106 THR A C 1
ATOM 794 O O . THR A 1 106 ? 17.649 -6.537 -3.639 1.00 97.38 106 THR A O 1
ATOM 797 N N . SER A 1 107 ? 18.554 -7.516 -1.819 1.00 96.25 107 SER A N 1
ATOM 798 C CA . SER A 1 107 ? 18.703 -6.287 -1.040 1.00 96.25 107 SER A CA 1
ATOM 799 C C . SER A 1 107 ? 20.019 -5.601 -1.383 1.00 96.25 107 SER A C 1
ATOM 801 O O . SER A 1 107 ? 21.090 -6.198 -1.278 1.00 96.25 107 SER A O 1
ATOM 803 N N . VAL A 1 108 ? 19.935 -4.334 -1.767 1.00 94.62 108 VAL A N 1
ATOM 804 C CA . VAL A 1 108 ? 21.074 -3.455 -2.015 1.00 94.62 108 VAL A CA 1
ATOM 805 C C . VAL A 1 108 ? 21.176 -2.481 -0.840 1.00 94.62 108 VAL A C 1
ATOM 807 O O . VAL A 1 108 ? 20.276 -1.652 -0.660 1.00 94.62 108 VAL A O 1
ATOM 810 N N . PRO A 1 109 ? 22.223 -2.592 -0.004 1.00 93.88 109 PRO A N 1
ATOM 811 C CA . PRO A 1 109 ? 22.404 -1.714 1.142 1.00 93.88 109 PRO A CA 1
ATOM 812 C C . PRO A 1 109 ? 22.822 -0.310 0.699 1.00 93.88 109 PRO A C 1
ATOM 814 O O . PRO A 1 109 ? 23.174 -0.070 -0.457 1.00 93.88 109 PRO A O 1
ATOM 817 N N . ARG A 1 110 ? 22.816 0.618 1.657 1.00 91.38 110 ARG A N 1
ATOM 818 C CA . ARG A 1 110 ? 23.394 1.947 1.469 1.00 91.38 110 ARG A CA 1
ATOM 819 C C . ARG A 1 110 ? 24.899 1.839 1.193 1.00 91.38 110 ARG A C 1
ATOM 821 O O . ARG A 1 110 ? 25.594 1.074 1.859 1.00 91.38 110 ARG A O 1
ATOM 828 N N . SER A 1 111 ? 25.389 2.637 0.254 1.00 89.12 111 SER A N 1
ATOM 829 C CA . SER A 1 111 ? 26.807 2.802 -0.081 1.00 89.12 111 SER A CA 1
ATOM 830 C C . SER A 1 111 ? 27.107 4.268 -0.426 1.00 89.12 111 SER A C 1
ATOM 832 O O . SER A 1 111 ? 26.205 5.107 -0.395 1.00 89.12 111 SER A O 1
ATOM 834 N N . GLU A 1 112 ? 28.362 4.591 -0.754 1.00 83.81 112 GLU A N 1
ATOM 835 C CA . GLU A 1 112 ? 28.740 5.930 -1.241 1.00 83.81 112 GLU A CA 1
ATOM 836 C C . GLU A 1 112 ? 27.994 6.308 -2.532 1.00 83.81 112 GLU A C 1
ATOM 838 O O . GLU A 1 112 ? 27.558 7.444 -2.688 1.00 83.81 112 GLU A O 1
ATOM 843 N N . GLU A 1 113 ? 27.771 5.338 -3.422 1.00 75.75 113 GLU A N 1
ATOM 844 C CA . GLU A 1 113 ? 27.049 5.526 -4.688 1.00 75.75 113 GLU A CA 1
ATOM 845 C C . GLU A 1 113 ? 25.524 5.393 -4.535 1.00 75.75 113 GLU A C 1
ATOM 847 O O . GLU A 1 113 ? 24.759 5.869 -5.374 1.00 75.75 113 GLU A O 1
ATOM 852 N N . GLN A 1 114 ? 25.062 4.733 -3.469 1.00 81.50 114 GLN A N 1
ATOM 853 C CA . GLN A 1 114 ? 23.655 4.434 -3.228 1.00 81.50 114 GLN A CA 1
ATOM 854 C C . GLN A 1 114 ? 23.223 4.954 -1.854 1.00 81.50 114 GLN A C 1
ATOM 856 O O . GLN A 1 114 ? 23.313 4.255 -0.848 1.00 81.50 114 GLN A O 1
ATOM 861 N N . LEU A 1 115 ? 22.690 6.173 -1.815 1.00 81.38 115 LEU A N 1
ATOM 862 C CA . LEU A 1 115 ? 22.298 6.846 -0.568 1.00 81.38 115 LEU A CA 1
ATOM 863 C C . LEU A 1 115 ? 21.130 6.161 0.169 1.00 81.38 115 LEU A C 1
ATOM 865 O O . LEU A 1 115 ? 21.072 6.176 1.401 1.00 81.38 115 LEU A O 1
ATOM 869 N N . GLU A 1 116 ? 20.224 5.542 -0.587 1.00 87.88 116 GLU A N 1
ATOM 870 C CA . GLU A 1 116 ? 18.994 4.908 -0.097 1.00 87.88 116 GLU A CA 1
ATOM 871 C C . GLU A 1 116 ? 19.044 3.391 -0.348 1.00 87.88 116 GLU A C 1
ATOM 873 O O . GLU A 1 116 ? 19.177 2.989 -1.511 1.00 87.88 116 GLU A O 1
ATOM 878 N N . PRO A 1 117 ? 18.925 2.526 0.675 1.00 95.12 117 PRO A N 1
ATOM 879 C CA . PRO A 1 117 ? 18.840 1.086 0.454 1.00 95.12 117 PRO A CA 1
ATOM 880 C C . PRO A 1 117 ? 17.563 0.726 -0.316 1.00 95.12 117 PRO A C 1
ATOM 882 O O . PRO A 1 117 ? 16.522 1.369 -0.171 1.00 95.12 117 PRO A O 1
ATOM 885 N N . TYR A 1 118 ? 17.615 -0.332 -1.121 1.00 96.25 118 TYR A N 1
ATOM 886 C CA . TYR A 1 118 ? 16.452 -0.817 -1.866 1.00 96.25 118 TYR A CA 1
ATOM 887 C C . TYR A 1 118 ? 16.505 -2.324 -2.093 1.00 96.25 118 TYR A C 1
ATOM 889 O O . TYR A 1 118 ? 17.547 -2.959 -1.984 1.00 96.25 118 TYR A O 1
ATOM 897 N N . MET A 1 119 ? 15.365 -2.888 -2.457 1.00 97.75 119 MET A N 1
ATOM 898 C CA . MET A 1 119 ? 15.202 -4.259 -2.908 1.00 97.75 119 MET A CA 1
ATOM 899 C C . MET A 1 119 ? 14.808 -4.250 -4.384 1.00 97.75 119 MET A C 1
ATOM 901 O O . MET A 1 119 ? 14.025 -3.407 -4.831 1.00 97.75 119 MET A O 1
ATOM 905 N N . ILE A 1 120 ? 15.377 -5.180 -5.145 1.00 97.44 120 ILE A N 1
ATOM 906 C CA . ILE A 1 120 ? 15.071 -5.404 -6.561 1.00 97.44 120 ILE A CA 1
ATOM 907 C C . ILE A 1 120 ? 14.780 -6.886 -6.785 1.00 97.44 120 ILE A C 1
ATOM 909 O O . ILE A 1 120 ? 15.481 -7.746 -6.252 1.00 97.44 120 ILE A O 1
ATOM 913 N N . HIS A 1 121 ? 13.731 -7.188 -7.545 1.00 98.38 121 HIS A N 1
ATOM 914 C CA . HIS A 1 121 ? 13.338 -8.564 -7.829 1.00 98.38 121 HIS A CA 1
ATOM 915 C C . HIS A 1 121 ? 14.398 -9.287 -8.682 1.00 98.38 121 HIS A C 1
ATOM 917 O O . HIS A 1 121 ? 14.956 -8.703 -9.614 1.00 98.38 121 HIS A O 1
ATOM 923 N N . LYS A 1 122 ? 14.670 -10.563 -8.386 1.00 97.56 122 LYS A N 1
ATOM 924 C CA . LYS A 1 122 ? 15.739 -11.363 -9.020 1.00 97.56 122 LYS A CA 1
ATOM 925 C C . LYS A 1 122 ? 15.493 -11.684 -10.495 1.00 97.56 122 LYS A C 1
ATOM 927 O O . LYS A 1 122 ? 16.452 -11.935 -11.215 1.00 97.56 122 LYS A O 1
ATOM 932 N N . ASP A 1 123 ? 14.237 -11.662 -10.939 1.00 96.56 123 ASP A N 1
ATOM 933 C CA . ASP A 1 123 ? 13.883 -11.877 -12.351 1.00 96.56 123 ASP A CA 1
ATOM 934 C C . ASP A 1 123 ? 14.120 -10.653 -13.248 1.00 96.56 123 ASP A C 1
ATOM 936 O O . ASP A 1 123 ? 14.042 -10.774 -14.474 1.00 96.56 123 ASP A O 1
ATOM 940 N N . PHE A 1 124 ? 14.438 -9.481 -12.684 1.00 96.25 124 PHE A N 1
ATOM 941 C CA . PHE A 1 124 ? 14.914 -8.385 -13.521 1.00 96.25 124 PHE A CA 1
ATOM 942 C C . PHE A 1 124 ? 16.281 -8.738 -14.131 1.00 96.25 124 PHE A C 1
ATOM 944 O O . PHE A 1 124 ? 17.141 -9.306 -13.454 1.00 96.25 124 PHE A O 1
ATOM 951 N N . PRO A 1 125 ? 16.523 -8.382 -15.405 1.00 91.19 125 PRO A N 1
ATOM 952 C CA . PRO A 1 125 ? 17.786 -8.682 -16.063 1.00 91.19 125 PRO A CA 1
ATOM 953 C C . PRO A 1 125 ? 18.944 -7.979 -15.342 1.00 91.19 125 PRO A C 1
ATOM 955 O O . PRO A 1 125 ? 18.887 -6.780 -15.078 1.00 91.19 125 PRO A O 1
ATOM 958 N N . SER A 1 126 ? 20.032 -8.696 -15.050 1.00 90.19 126 SER A N 1
ATOM 959 C CA . SER A 1 126 ? 21.197 -8.126 -14.349 1.00 90.19 126 SER A CA 1
ATOM 960 C C . SER A 1 126 ? 21.830 -6.954 -15.109 1.00 90.19 126 SER A C 1
ATOM 962 O O . SER A 1 126 ? 22.284 -5.986 -14.500 1.00 90.19 126 SER A O 1
ATOM 964 N N . ASN A 1 127 ? 21.771 -7.000 -16.441 1.00 90.19 127 ASN A N 1
ATOM 965 C CA . ASN A 1 127 ? 22.193 -5.946 -17.358 1.00 90.19 127 ASN A CA 1
ATOM 966 C C . ASN A 1 127 ? 21.060 -4.970 -17.730 1.00 90.19 127 ASN A C 1
ATOM 968 O O . ASN A 1 127 ? 21.115 -4.356 -18.791 1.00 90.19 127 ASN A O 1
ATOM 972 N N . TRP A 1 128 ? 20.013 -4.813 -16.905 1.00 90.44 128 TRP A N 1
ATOM 973 C CA . TRP A 1 128 ? 18.892 -3.899 -17.192 1.00 90.44 128 TRP A CA 1
ATOM 974 C C . TRP A 1 128 ? 19.355 -2.473 -17.525 1.00 90.44 128 TRP A C 1
ATOM 976 O O . TRP A 1 128 ? 18.736 -1.806 -18.350 1.00 90.44 128 TRP A O 1
ATOM 986 N N . ARG A 1 129 ? 20.472 -2.022 -16.932 1.00 86.62 129 ARG A N 1
ATOM 987 C CA . ARG A 1 129 ? 21.069 -0.711 -17.221 1.00 86.62 129 ARG A CA 1
ATOM 988 C C . ARG A 1 129 ? 21.437 -0.568 -18.693 1.00 86.62 129 ARG A C 1
ATOM 990 O O . ARG A 1 129 ? 21.283 0.517 -19.224 1.00 86.62 129 ARG A O 1
ATOM 997 N N . ASP A 1 130 ? 21.794 -1.647 -19.377 1.00 87.12 130 ASP A N 1
ATOM 998 C CA . ASP A 1 130 ? 22.208 -1.635 -20.783 1.00 87.12 130 ASP A CA 1
ATOM 999 C C . ASP A 1 130 ? 21.046 -1.879 -21.761 1.00 87.12 130 ASP A C 1
ATOM 1001 O O . ASP A 1 130 ? 21.229 -1.845 -22.982 1.00 87.12 130 ASP A O 1
ATOM 1005 N N . ARG A 1 131 ? 19.827 -2.087 -21.249 1.00 89.81 131 ARG A N 1
ATOM 1006 C CA . ARG A 1 131 ? 18.632 -2.427 -22.036 1.00 89.81 131 ARG A CA 1
ATOM 1007 C C . ARG A 1 131 ? 17.644 -1.265 -22.086 1.00 89.81 131 ARG A C 1
ATOM 1009 O O . ARG A 1 131 ? 17.678 -0.373 -21.248 1.00 89.81 131 ARG A O 1
ATOM 1016 N N . ASN A 1 132 ? 16.775 -1.284 -23.092 1.00 93.12 132 ASN A N 1
ATOM 1017 C CA . ASN A 1 132 ? 15.566 -0.468 -23.093 1.00 93.12 132 ASN A CA 1
ATOM 1018 C C . ASN A 1 132 ? 14.539 -1.201 -22.236 1.00 93.12 132 ASN A C 1
ATOM 1020 O O . ASN A 1 132 ? 14.023 -2.231 -22.664 1.00 93.12 132 ASN A O 1
ATOM 1024 N N . THR A 1 133 ? 14.323 -0.745 -21.009 1.00 95.19 133 THR A N 1
ATOM 1025 C CA . THR A 1 133 ? 13.449 -1.430 -20.049 1.00 95.19 133 THR A CA 1
ATOM 1026 C C . THR A 1 133 ? 12.994 -0.469 -18.951 1.00 95.19 133 THR A C 1
ATOM 1028 O O . THR A 1 133 ? 13.455 0.672 -18.865 1.00 95.19 133 THR A O 1
ATOM 1031 N N . ALA A 1 134 ? 12.087 -0.940 -18.103 1.00 96.06 134 ALA A N 1
ATOM 1032 C CA . ALA A 1 134 ? 11.671 -0.278 -16.881 1.00 96.06 134 ALA A CA 1
ATOM 1033 C C . ALA A 1 134 ? 11.700 -1.303 -15.746 1.00 96.06 134 ALA A C 1
ATOM 1035 O O . ALA A 1 134 ? 11.070 -2.355 -15.837 1.00 96.06 134 ALA A O 1
ATOM 1036 N N . ILE A 1 135 ? 12.443 -1.001 -14.684 1.00 96.94 135 ILE A N 1
ATOM 1037 C CA . ILE A 1 135 ? 12.549 -1.864 -13.507 1.00 96.94 135 ILE A CA 1
ATOM 1038 C C . ILE A 1 135 ? 11.866 -1.210 -12.315 1.00 96.94 135 ILE A C 1
ATOM 1040 O O . ILE A 1 135 ? 11.950 0.005 -12.137 1.00 96.94 135 ILE A O 1
ATOM 1044 N N . ALA A 1 136 ? 11.233 -2.010 -11.467 1.00 98.06 136 ALA A N 1
ATOM 1045 C CA . ALA A 1 136 ? 10.748 -1.537 -10.182 1.00 98.06 136 ALA A CA 1
ATOM 1046 C C . ALA A 1 136 ? 11.732 -1.849 -9.066 1.00 98.06 136 ALA A C 1
ATOM 1048 O O . ALA A 1 136 ? 12.475 -2.834 -9.095 1.00 98.06 136 ALA A O 1
ATOM 1049 N N . ARG A 1 137 ? 11.709 -0.985 -8.061 1.00 97.31 137 ARG A N 1
ATOM 1050 C CA . ARG A 1 137 ? 12.419 -1.154 -6.802 1.00 97.31 137 ARG A CA 1
ATOM 1051 C C . ARG A 1 137 ? 11.504 -0.754 -5.662 1.00 97.31 137 ARG A C 1
ATOM 1053 O O . ARG A 1 137 ? 10.561 0.018 -5.840 1.00 97.31 137 ARG A O 1
ATOM 1060 N N . VAL A 1 138 ? 11.824 -1.266 -4.485 1.00 97.94 138 VAL A N 1
ATOM 1061 C CA . VAL A 1 138 ? 11.114 -0.938 -3.253 1.00 97.94 138 VAL A CA 1
ATOM 1062 C C . VAL A 1 138 ? 12.115 -0.682 -2.134 1.00 97.94 138 VAL A C 1
ATOM 1064 O O . VAL A 1 138 ? 13.097 -1.411 -2.004 1.00 97.94 138 VAL A O 1
ATOM 1067 N N . SER A 1 139 ? 11.933 0.375 -1.348 1.00 96.62 139 SER A N 1
ATOM 1068 C CA . SER A 1 139 ? 12.768 0.610 -0.163 1.00 96.62 139 SER A CA 1
ATOM 1069 C C . SER A 1 139 ? 1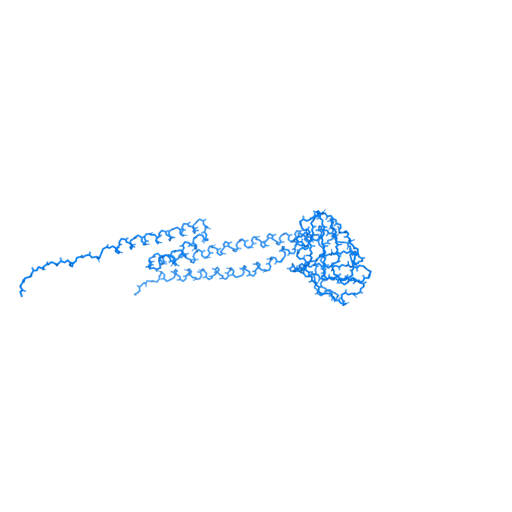2.421 -0.381 0.965 1.00 96.62 139 SER A C 1
ATOM 1071 O O . SER A 1 139 ? 11.339 -0.974 0.959 1.00 96.62 139 SER A O 1
ATOM 1073 N N . PRO A 1 140 ? 13.268 -0.535 1.999 1.00 94.00 140 PRO A N 1
ATOM 1074 C CA . PRO A 1 140 ? 12.901 -1.292 3.198 1.00 94.00 140 PRO A CA 1
ATOM 1075 C C . PRO A 1 140 ? 11.631 -0.782 3.903 1.00 94.00 140 PRO A C 1
ATOM 1077 O O . PRO A 1 140 ? 10.971 -1.550 4.595 1.00 94.00 140 PRO A O 1
ATOM 1080 N N . SER A 1 141 ? 11.271 0.497 3.725 1.00 93.06 141 SER A N 1
ATOM 1081 C CA . SER A 1 141 ? 10.035 1.090 4.257 1.00 93.06 141 SER A CA 1
ATOM 1082 C C . SER A 1 141 ? 8.815 0.911 3.344 1.00 93.06 141 SER A C 1
ATOM 1084 O O . SER A 1 141 ? 7.725 1.354 3.702 1.00 93.06 141 SER A O 1
ATOM 1086 N N . GLY A 1 142 ? 8.972 0.259 2.188 1.00 96.50 142 GLY A N 1
ATOM 1087 C CA . GLY A 1 142 ? 7.889 0.019 1.236 1.00 96.50 142 GLY A CA 1
ATOM 1088 C C . GLY A 1 142 ? 7.687 1.122 0.199 1.00 96.50 142 GLY A C 1
ATOM 1089 O O . GLY A 1 142 ? 6.662 1.127 -0.475 1.00 96.50 142 GLY A O 1
ATOM 1090 N N . GLU A 1 143 ? 8.629 2.052 0.036 1.00 96.81 143 GLU A N 1
ATOM 1091 C CA . GLU A 1 143 ? 8.538 3.073 -1.011 1.00 96.81 143 GLU A CA 1
ATOM 1092 C C . GLU A 1 143 ? 8.795 2.444 -2.383 1.00 96.81 143 GLU A C 1
ATOM 1094 O O . GLU A 1 143 ? 9.924 2.066 -2.704 1.00 96.81 143 GLU A O 1
ATOM 1099 N N . PHE A 1 144 ? 7.739 2.343 -3.190 1.00 98.00 144 PHE A N 1
ATOM 1100 C CA . PHE A 1 144 ? 7.792 1.878 -4.572 1.00 98.00 144 PHE A CA 1
ATOM 1101 C C . PHE A 1 144 ? 8.278 2.970 -5.519 1.00 98.00 144 PHE A C 1
ATOM 1103 O O . PHE A 1 144 ? 7.876 4.128 -5.414 1.00 98.00 144 PHE A O 1
ATOM 1110 N N . TYR A 1 145 ? 9.083 2.598 -6.505 1.00 97.81 145 TYR A N 1
ATOM 1111 C CA . TYR A 1 145 ? 9.407 3.472 -7.624 1.00 97.81 145 TYR A CA 1
ATOM 1112 C C . TYR A 1 145 ? 9.868 2.654 -8.828 1.00 97.81 145 TYR A C 1
ATOM 1114 O O . TYR A 1 145 ? 10.354 1.528 -8.697 1.00 97.81 145 TYR A O 1
ATOM 1122 N N . VAL A 1 146 ? 9.749 3.249 -10.012 1.00 98.00 146 VAL A N 1
ATOM 1123 C CA . VAL A 1 146 ? 10.204 2.657 -11.273 1.00 98.00 146 VAL A CA 1
ATOM 1124 C C . VAL A 1 146 ? 11.374 3.463 -11.820 1.00 98.00 146 VAL A C 1
ATOM 1126 O O . VAL A 1 146 ? 11.360 4.691 -11.798 1.00 98.00 146 VAL A O 1
ATOM 1129 N N . ILE A 1 147 ? 12.400 2.778 -12.314 1.00 95.19 147 ILE A N 1
ATOM 1130 C CA . ILE A 1 147 ? 13.504 3.379 -13.059 1.00 95.19 147 ILE A CA 1
ATOM 1131 C C . ILE A 1 147 ? 13.414 2.900 -14.501 1.00 95.19 147 ILE A C 1
ATOM 1133 O O . ILE A 1 147 ? 13.432 1.700 -14.773 1.00 95.19 147 ILE A O 1
ATOM 1137 N N . SER A 1 148 ? 13.352 3.854 -15.418 1.00 94.44 148 SER A N 1
ATOM 1138 C CA . SER A 1 148 ? 13.521 3.599 -16.847 1.00 94.44 148 SER A CA 1
ATOM 1139 C C . SER A 1 148 ? 15.002 3.535 -17.222 1.00 94.44 148 SER A C 1
ATOM 1141 O O . SER A 1 148 ? 15.821 4.229 -16.628 1.00 94.44 148 SER A O 1
ATOM 1143 N N . SER A 1 149 ? 15.346 2.731 -18.224 1.00 93.25 149 SER A N 1
ATOM 1144 C CA . SER A 1 149 ? 16.628 2.812 -18.926 1.00 93.25 149 SER A CA 1
ATOM 1145 C C . SER A 1 149 ? 16.360 2.824 -20.420 1.00 93.25 149 SER A C 1
ATOM 1147 O O . SER A 1 149 ? 15.652 1.950 -20.923 1.00 93.25 149 SER A O 1
ATOM 1149 N N . LEU A 1 150 ? 16.916 3.807 -21.125 1.00 91.50 150 LEU A N 1
ATOM 1150 C CA . LEU A 1 150 ? 16.803 3.951 -22.571 1.00 91.50 150 LEU A CA 1
ATOM 1151 C C . LEU A 1 150 ? 18.189 4.095 -23.217 1.00 91.50 150 LEU A C 1
ATOM 1153 O O . LEU A 1 150 ? 18.985 4.959 -22.852 1.00 91.50 150 LEU A O 1
ATOM 1157 N N . ALA A 1 151 ? 18.474 3.226 -24.188 1.00 83.25 151 ALA A N 1
ATOM 1158 C CA . ALA A 1 151 ? 19.702 3.194 -24.975 1.00 83.25 151 ALA A CA 1
ATOM 1159 C C . ALA A 1 151 ? 19.744 4.271 -26.040 1.00 83.25 151 ALA A C 1
ATOM 1161 O O . ALA A 1 151 ? 18.739 4.581 -26.677 1.00 83.25 151 ALA A O 1
ATOM 1162 N N . GLY A 1 152 ? 20.971 4.657 -26.381 1.00 80.00 152 GLY A N 1
ATOM 1163 C CA . GLY A 1 152 ? 21.243 5.418 -27.586 1.00 80.00 152 GLY A CA 1
ATOM 1164 C C . GLY A 1 152 ? 20.912 6.890 -27.408 1.00 80.00 152 GLY A C 1
ATOM 1165 O O . GLY A 1 152 ? 21.220 7.487 -26.379 1.00 80.00 152 GLY A O 1
ATOM 1166 N N . ARG A 1 153 ? 20.347 7.500 -28.452 1.00 82.19 153 ARG A N 1
ATOM 1167 C CA . ARG A 1 153 ? 20.060 8.933 -28.446 1.00 82.19 153 ARG A CA 1
ATOM 1168 C C . ARG A 1 153 ? 18.968 9.229 -27.424 1.00 82.19 153 ARG A C 1
ATOM 1170 O O . ARG A 1 153 ? 17.883 8.664 -27.520 1.00 82.19 153 ARG A O 1
ATOM 1177 N N . SER A 1 154 ? 19.252 10.163 -26.517 1.00 87.19 154 SER A N 1
ATOM 1178 C CA . SER A 1 154 ? 18.252 10.664 -25.579 1.00 87.19 154 SER A CA 1
ATOM 1179 C C . SER A 1 154 ? 16.998 11.129 -26.324 1.00 87.19 154 SER A C 1
ATOM 1181 O O . SER A 1 154 ? 17.068 11.871 -27.311 1.00 87.19 154 SER A O 1
ATOM 1183 N N . THR A 1 155 ? 15.858 10.661 -25.836 1.00 89.88 155 THR A N 1
ATOM 1184 C CA . THR A 1 155 ? 14.527 11.034 -26.300 1.00 89.88 155 THR A CA 1
ATOM 1185 C C . THR A 1 155 ? 13.895 12.114 -25.450 1.00 89.88 155 THR A C 1
ATOM 1187 O O . THR A 1 155 ? 13.012 12.802 -25.950 1.00 89.88 155 THR A O 1
ATOM 1190 N N . ARG A 1 156 ? 14.409 12.355 -24.240 1.00 93.12 156 ARG A N 1
ATOM 1191 C CA . ARG A 1 156 ? 13.845 13.293 -23.265 1.00 93.12 156 ARG A CA 1
ATOM 1192 C C . ARG A 1 156 ? 12.435 12.878 -22.851 1.00 93.12 156 ARG A C 1
ATOM 1194 O O . ARG A 1 156 ? 11.522 13.707 -22.824 1.00 93.12 156 ARG A O 1
ATOM 1201 N N . HIS A 1 157 ? 12.256 11.583 -22.597 1.00 94.50 157 HIS A N 1
ATOM 1202 C CA . HIS A 1 157 ? 10.989 11.021 -22.165 1.00 94.50 157 HIS A CA 1
ATOM 1203 C C . HIS A 1 157 ? 10.653 11.513 -20.758 1.00 94.50 157 HIS A C 1
ATOM 1205 O O . HIS A 1 157 ? 11.509 11.680 -19.893 1.00 94.50 157 HIS A O 1
ATOM 1211 N N . THR A 1 158 ? 9.370 11.759 -20.540 1.00 96.00 158 THR A N 1
ATOM 1212 C CA . THR A 1 158 ? 8.808 12.278 -19.290 1.00 96.00 158 THR A CA 1
ATOM 1213 C C . THR A 1 158 ? 7.793 11.319 -18.682 1.00 96.00 158 THR A C 1
ATOM 1215 O O . THR A 1 158 ? 7.411 11.484 -17.529 1.00 96.00 158 THR A O 1
ATOM 1218 N N . ALA A 1 159 ? 7.356 10.303 -19.427 1.00 97.44 159 ALA A N 1
ATOM 1219 C CA . ALA A 1 159 ? 6.420 9.285 -18.975 1.00 97.44 159 ALA A CA 1
ATOM 1220 C C . ALA A 1 159 ? 6.707 7.930 -19.638 1.00 97.44 159 ALA A C 1
ATOM 1222 O O . ALA A 1 159 ? 7.444 7.835 -20.620 1.00 97.44 159 ALA A O 1
ATOM 1223 N N . LEU A 1 160 ? 6.104 6.873 -19.101 1.00 98.12 160 LEU A N 1
ATOM 1224 C CA . LEU A 1 160 ? 6.125 5.525 -19.662 1.00 98.12 160 LEU A CA 1
ATOM 1225 C C . LEU A 1 160 ? 4.696 5.077 -19.950 1.00 98.12 160 LEU A C 1
ATOM 1227 O O . LEU A 1 160 ? 3.797 5.337 -19.151 1.00 98.12 160 LEU A O 1
ATOM 1231 N N . ARG A 1 161 ? 4.488 4.360 -21.052 1.00 98.62 161 ARG A N 1
ATOM 1232 C CA . ARG A 1 161 ? 3.239 3.639 -21.320 1.00 98.62 161 ARG A CA 1
ATOM 1233 C C . ARG A 1 161 ? 3.500 2.145 -21.298 1.00 98.62 161 ARG A C 1
ATOM 1235 O O . ARG A 1 161 ? 4.451 1.681 -21.921 1.00 98.62 161 ARG A O 1
ATOM 1242 N N . LEU A 1 162 ? 2.626 1.413 -20.616 1.00 98.69 162 LEU A N 1
ATOM 1243 C CA . LEU A 1 162 ? 2.534 -0.037 -20.720 1.00 98.69 162 LEU A CA 1
ATOM 1244 C C . LEU A 1 162 ? 1.255 -0.402 -21.465 1.00 98.69 162 LEU A C 1
ATOM 1246 O O . LEU A 1 162 ? 0.198 0.161 -21.179 1.00 98.69 162 LEU A O 1
ATOM 1250 N N . SER A 1 163 ? 1.343 -1.339 -22.404 1.00 98.44 163 SER A N 1
ATOM 1251 C CA . SER A 1 163 ? 0.192 -1.840 -23.155 1.00 98.44 163 SER A CA 1
ATOM 1252 C C . SER A 1 163 ? 0.224 -3.359 -23.323 1.00 98.44 163 SER A C 1
ATOM 1254 O O . SER A 1 163 ? 1.283 -3.971 -23.479 1.00 98.44 163 SER A O 1
ATOM 1256 N N . GLY A 1 164 ? -0.955 -3.974 -23.263 1.00 96.75 164 GLY A N 1
ATOM 1257 C CA . GLY A 1 164 ? -1.165 -5.412 -23.415 1.00 96.75 164 GLY A CA 1
ATOM 1258 C C . GLY A 1 164 ? -2.657 -5.741 -23.401 1.00 96.75 164 GLY A C 1
ATOM 1259 O O . GLY A 1 164 ? -3.445 -5.008 -22.809 1.00 96.75 164 GLY A O 1
ATOM 1260 N N . ASP A 1 165 ? -3.052 -6.804 -24.101 1.00 92.81 165 ASP A N 1
ATOM 1261 C CA . ASP A 1 165 ? -4.447 -7.262 -24.231 1.00 92.81 165 ASP A CA 1
ATOM 1262 C C . ASP A 1 165 ? -5.455 -6.158 -24.611 1.00 92.81 165 ASP A C 1
ATOM 1264 O O . ASP A 1 165 ? -6.581 -6.109 -24.123 1.00 92.81 165 ASP A O 1
ATOM 1268 N N . GLY A 1 166 ? -5.045 -5.241 -25.495 1.00 93.50 166 GLY A N 1
ATOM 1269 C CA . GLY A 1 166 ? -5.897 -4.148 -25.982 1.00 93.50 166 GLY A CA 1
ATOM 1270 C C . GLY A 1 166 ? -6.118 -3.003 -24.985 1.00 93.50 166 GLY A C 1
ATOM 1271 O O . GLY A 1 166 ? -6.853 -2.070 -25.301 1.00 93.50 166 GLY A O 1
ATOM 1272 N N . VAL A 1 167 ? -5.471 -3.037 -23.817 1.00 96.69 167 VAL A N 1
ATOM 1273 C CA . VAL A 1 167 ? -5.528 -1.987 -22.790 1.00 96.69 167 VAL A CA 1
ATOM 1274 C C . VAL A 1 167 ? -4.148 -1.351 -22.622 1.00 96.69 167 VAL A C 1
ATOM 1276 O O . VAL A 1 167 ? -3.114 -1.979 -22.862 1.00 96.69 167 VAL A O 1
ATOM 1279 N N . SER A 1 168 ? -4.113 -0.082 -22.214 1.00 97.81 168 SER A N 1
ATOM 1280 C CA . SER A 1 168 ? -2.867 0.615 -21.898 1.00 97.81 168 SER A CA 1
ATOM 1281 C C . SER A 1 168 ? -3.018 1.563 -20.718 1.00 97.81 168 SER A C 1
ATOM 1283 O O . SER A 1 168 ? -4.065 2.193 -20.568 1.00 97.81 168 SER A O 1
ATOM 1285 N N . VAL A 1 169 ? -1.942 1.735 -19.958 1.00 98.62 169 VAL A N 1
ATOM 1286 C CA . VAL A 1 169 ? -1.816 2.744 -18.899 1.00 98.62 169 VAL A CA 1
ATOM 1287 C C . VAL A 1 169 ? -0.588 3.610 -19.141 1.00 98.62 169 VAL A C 1
ATOM 1289 O O . VAL A 1 169 ? 0.370 3.179 -19.783 1.00 98.62 169 VAL A O 1
ATOM 1292 N N . VAL A 1 170 ? -0.605 4.830 -18.611 1.00 98.44 170 VAL A N 1
ATOM 1293 C CA . VAL A 1 170 ? 0.528 5.759 -18.662 1.00 98.44 170 VAL A CA 1
ATOM 1294 C C . VAL A 1 170 ? 0.910 6.140 -17.235 1.00 98.44 170 VAL A C 1
ATOM 1296 O O . VAL A 1 170 ? 0.042 6.291 -16.371 1.00 98.44 170 VAL A O 1
ATOM 1299 N N . SER A 1 171 ? 2.208 6.261 -16.980 1.00 98.50 171 SER A N 1
ATOM 1300 C CA . SER A 1 171 ? 2.732 6.805 -15.730 1.00 98.50 171 SER A CA 1
ATOM 1301 C C . SER A 1 171 ? 2.353 8.280 -15.576 1.00 98.50 171 SER A C 1
ATOM 1303 O O . SER A 1 171 ? 2.026 8.967 -16.544 1.00 98.50 171 SER A O 1
ATOM 1305 N N . GLY A 1 172 ? 2.485 8.815 -14.367 1.00 97.88 172 GLY A N 1
ATOM 1306 C CA . GLY A 1 172 ? 2.537 10.261 -14.193 1.00 97.88 172 GLY A CA 1
ATOM 1307 C C . GLY A 1 172 ? 3.766 10.859 -14.888 1.00 97.88 172 GLY A C 1
ATOM 1308 O O . GLY A 1 172 ? 4.803 10.204 -15.014 1.00 97.88 172 GLY A O 1
ATOM 1309 N N . GLU A 1 173 ? 3.659 12.120 -15.303 1.00 96.56 173 GLU A N 1
ATOM 1310 C CA . GLU A 1 173 ? 4.776 12.843 -15.917 1.00 96.56 173 GLU A CA 1
ATOM 1311 C C . GLU A 1 173 ? 5.831 13.251 -14.878 1.00 96.56 173 GLU A C 1
ATOM 1313 O O . GLU A 1 173 ? 5.499 13.721 -13.777 1.00 96.56 173 GLU A O 1
ATOM 1318 N N . VAL A 1 174 ? 7.097 13.096 -15.257 1.00 93.88 174 VAL A N 1
ATOM 1319 C CA . VAL A 1 174 ? 8.297 13.552 -14.551 1.00 93.88 174 VAL A CA 1
ATOM 1320 C C . VAL A 1 174 ? 9.042 14.516 -15.481 1.00 93.88 174 VAL A C 1
ATOM 1322 O O . VAL A 1 174 ? 9.296 14.155 -16.631 1.00 93.88 174 VAL A O 1
ATOM 1325 N N . PRO A 1 175 ? 9.382 15.739 -15.033 1.00 90.50 175 PRO A N 1
ATOM 1326 C CA . PRO A 1 175 ? 10.155 16.670 -15.845 1.00 90.50 175 PRO A CA 1
ATOM 1327 C C . PRO A 1 175 ? 11.477 16.052 -16.292 1.00 90.50 175 PRO A C 1
ATOM 1329 O O . PRO A 1 175 ? 12.163 15.399 -15.507 1.00 90.50 175 PRO A O 1
ATOM 1332 N N . PHE A 1 176 ? 11.841 16.282 -17.549 1.00 86.94 176 PHE A N 1
ATOM 1333 C CA . PHE A 1 176 ? 13.136 15.852 -18.052 1.00 86.94 176 PHE A CA 1
ATOM 1334 C C . PHE A 1 176 ? 14.261 16.634 -17.365 1.00 86.94 176 PHE A C 1
ATOM 1336 O O . PHE A 1 176 ? 14.258 17.867 -17.380 1.00 86.94 176 PHE A O 1
ATOM 1343 N N . ASP A 1 177 ? 15.245 15.904 -16.852 1.00 82.19 177 ASP A N 1
ATOM 1344 C CA . ASP A 1 177 ? 16.455 16.445 -16.243 1.00 82.19 177 ASP A CA 1
ATOM 1345 C C . ASP A 1 177 ? 17.685 16.001 -17.044 1.00 82.19 177 ASP A C 1
ATOM 1347 O O . ASP A 1 177 ? 17.905 14.808 -17.251 1.00 82.19 177 ASP A O 1
ATOM 1351 N N . ALA A 1 178 ? 18.497 16.954 -17.504 1.00 75.06 178 ALA A N 1
ATOM 1352 C CA . ALA A 1 178 ? 19.700 16.650 -18.271 1.00 75.06 178 ALA A CA 1
ATOM 1353 C C . ALA A 1 178 ? 20.778 15.951 -17.424 1.00 75.06 178 ALA A C 1
ATOM 1355 O O . ALA A 1 178 ? 21.570 15.197 -17.983 1.00 75.06 178 ALA A O 1
ATOM 1356 N N . GLU A 1 179 ? 20.785 16.133 -16.099 1.00 71.62 179 GLU A N 1
ATOM 1357 C CA . GLU A 1 179 ? 21.715 15.443 -15.191 1.00 71.62 179 GLU A CA 1
ATOM 1358 C C . GLU A 1 179 ? 21.390 13.945 -15.050 1.00 71.62 179 GLU A C 1
ATOM 1360 O O . GLU A 1 179 ? 22.250 13.141 -14.692 1.00 71.62 179 GLU A O 1
ATOM 1365 N N . SER A 1 180 ? 20.171 13.536 -15.426 1.00 65.88 180 SER A N 1
ATOM 1366 C CA . SER A 1 180 ? 19.762 12.126 -15.494 1.00 65.88 180 SER A CA 1
ATOM 1367 C C . SER A 1 180 ? 20.374 11.360 -16.681 1.00 65.88 180 SER A C 1
ATOM 1369 O O . SER A 1 180 ? 20.236 10.136 -16.780 1.00 65.88 180 SER A O 1
ATOM 1371 N N . LEU A 1 181 ? 21.076 12.070 -17.573 1.00 63.53 181 LEU A N 1
ATOM 1372 C CA . LEU A 1 181 ? 21.811 11.533 -18.713 1.00 63.53 181 LEU A CA 1
ATOM 1373 C C . LEU A 1 181 ? 23.282 11.297 -18.338 1.00 63.53 181 LEU A C 1
ATOM 1375 O O . LEU A 1 181 ? 24.157 12.067 -18.724 1.00 63.53 181 LEU A O 1
ATOM 1379 N N . LEU A 1 182 ? 23.581 10.238 -17.587 1.00 61.88 182 LEU A N 1
ATOM 1380 C CA . LEU A 1 182 ? 24.979 9.824 -17.406 1.00 61.88 182 LEU A CA 1
ATOM 1381 C C . LEU A 1 182 ? 25.455 9.056 -18.653 1.00 61.88 182 LEU A C 1
ATOM 1383 O O . LEU A 1 182 ? 25.808 9.650 -19.666 1.00 61.88 182 LEU A O 1
ATOM 1387 N N . SER A 1 183 ? 25.428 7.723 -18.628 1.00 65.44 183 SER A N 1
ATOM 1388 C CA . SER A 1 183 ? 25.767 6.891 -19.795 1.00 65.44 183 SER A CA 1
ATOM 1389 C C . SER A 1 183 ? 24.573 6.614 -20.716 1.00 65.44 183 SER A C 1
ATOM 1391 O O . SER A 1 183 ? 24.758 6.153 -21.845 1.00 65.44 183 SER A O 1
ATOM 1393 N N . ARG A 1 184 ? 23.348 6.851 -20.226 1.00 78.56 184 ARG A N 1
ATOM 1394 C CA . ARG A 1 184 ? 22.052 6.550 -20.852 1.00 78.56 184 ARG A CA 1
ATOM 1395 C C . ARG A 1 184 ? 20.971 7.433 -20.246 1.00 78.56 184 ARG A C 1
ATOM 1397 O O . ARG A 1 184 ? 21.154 7.953 -19.149 1.00 78.56 184 ARG A O 1
ATOM 1404 N N . GLU A 1 185 ? 19.835 7.550 -20.923 1.00 88.94 185 GLU A N 1
ATOM 1405 C CA . GLU A 1 185 ? 18.686 8.247 -20.355 1.00 88.94 185 GLU A CA 1
ATOM 1406 C C . GLU A 1 185 ? 17.969 7.361 -19.334 1.00 88.94 185 GLU A C 1
ATOM 1408 O O . GLU A 1 185 ? 17.465 6.286 -19.673 1.00 88.94 185 GLU A O 1
ATOM 1413 N N . SER A 1 186 ? 17.950 7.811 -18.078 1.00 90.25 186 SER A N 1
ATOM 1414 C CA . SER A 1 186 ? 17.359 7.085 -16.957 1.00 90.25 186 SER A CA 1
ATOM 1415 C C . SER A 1 186 ? 16.512 8.012 -16.097 1.00 90.25 186 SER A C 1
ATOM 1417 O O . SER A 1 186 ? 17.034 8.808 -15.323 1.00 90.25 186 SER A O 1
ATOM 1419 N N . VAL A 1 187 ? 15.195 7.845 -16.156 1.00 92.38 187 VAL A N 1
ATOM 1420 C CA . VAL A 1 187 ? 14.244 8.628 -15.356 1.00 92.38 187 VAL A CA 1
ATOM 1421 C C . VAL A 1 187 ? 13.695 7.776 -14.216 1.00 92.38 187 VAL A C 1
ATOM 1423 O O . VAL A 1 187 ? 13.253 6.641 -14.442 1.00 92.38 187 VAL A O 1
ATOM 1426 N N . ARG A 1 188 ? 13.713 8.333 -12.998 1.00 93.50 188 ARG A N 1
ATOM 1427 C CA . ARG A 1 188 ? 13.084 7.760 -11.801 1.00 93.50 188 ARG A CA 1
ATOM 1428 C C . ARG A 1 188 ? 11.661 8.298 -11.652 1.00 93.50 188 ARG A C 1
ATOM 1430 O O . ARG A 1 188 ? 11.454 9.493 -11.475 1.00 93.50 188 ARG A O 1
ATOM 1437 N N . PHE A 1 189 ? 10.697 7.390 -11.630 1.00 96.69 189 PHE A N 1
ATOM 1438 C CA . PHE A 1 189 ? 9.289 7.650 -11.363 1.00 96.69 189 PHE A CA 1
ATOM 1439 C C . PHE A 1 189 ? 8.987 7.258 -9.918 1.00 96.69 189 PHE A C 1
ATOM 1441 O O . PHE A 1 189 ? 9.035 6.075 -9.579 1.00 96.69 189 PHE A O 1
ATOM 1448 N N . SER A 1 190 ? 8.714 8.243 -9.061 1.00 96.44 190 SER A N 1
ATOM 1449 C CA . SER A 1 190 ? 8.326 8.012 -7.662 1.00 96.44 190 SER A CA 1
ATOM 1450 C C . SER A 1 190 ? 7.007 7.237 -7.551 1.00 96.44 190 SER A C 1
ATOM 1452 O O . SER A 1 190 ? 6.289 7.089 -8.540 1.00 96.44 190 SER A O 1
ATOM 1454 N N . ALA A 1 191 ? 6.658 6.776 -6.345 1.00 93.69 191 ALA A N 1
ATOM 1455 C CA . ALA A 1 191 ? 5.449 5.985 -6.096 1.00 93.69 191 ALA A CA 1
ATOM 1456 C C . ALA A 1 191 ? 4.190 6.586 -6.744 1.00 93.69 191 ALA A C 1
ATOM 1458 O O . ALA A 1 191 ? 3.555 5.929 -7.558 1.00 93.69 191 ALA A O 1
ATOM 1459 N N . GLY A 1 192 ? 3.889 7.864 -6.483 1.00 95.38 192 GLY A N 1
ATOM 1460 C CA . GLY A 1 192 ? 2.713 8.542 -7.053 1.00 95.38 192 GLY A CA 1
ATOM 1461 C C . GLY A 1 192 ? 2.792 8.845 -8.556 1.00 95.38 192 GLY A C 1
ATOM 1462 O O . GLY A 1 192 ? 1.870 9.427 -9.113 1.00 95.38 192 GLY A O 1
ATOM 1463 N N . LYS A 1 193 ? 3.910 8.522 -9.215 1.00 98.00 193 LYS A N 1
ATOM 1464 C CA . LYS A 1 193 ? 4.062 8.590 -10.676 1.00 98.00 193 LYS A CA 1
ATOM 1465 C C . LYS A 1 193 ? 4.042 7.204 -11.314 1.00 98.00 193 LYS A C 1
ATOM 1467 O O . LYS A 1 193 ? 3.740 7.104 -12.498 1.00 98.00 193 LYS A O 1
ATOM 1472 N N . ALA A 1 194 ? 4.393 6.163 -10.566 1.00 97.81 194 ALA A N 1
ATOM 1473 C CA . ALA A 1 194 ? 4.559 4.803 -11.064 1.00 97.81 194 ALA A CA 1
ATOM 1474 C C . ALA A 1 194 ? 3.466 3.827 -10.591 1.00 97.81 194 ALA A C 1
ATOM 1476 O O . ALA A 1 194 ? 3.443 2.687 -11.052 1.00 97.81 194 ALA A O 1
ATOM 1477 N N . ASP A 1 195 ? 2.574 4.242 -9.693 1.00 97.19 195 ASP A N 1
ATOM 1478 C CA . ASP A 1 195 ? 1.474 3.439 -9.148 1.00 97.19 195 ASP A CA 1
ATOM 1479 C C . ASP A 1 195 ? 0.602 2.796 -10.232 1.00 97.19 195 ASP A C 1
ATOM 1481 O O . ASP A 1 195 ? 0.350 1.592 -10.185 1.00 97.19 195 ASP A O 1
ATOM 1485 N N . THR A 1 196 ? 0.225 3.556 -11.264 1.00 98.06 196 THR A N 1
ATOM 1486 C CA . THR A 1 196 ? -0.551 3.049 -12.403 1.00 98.06 196 THR A CA 1
ATOM 1487 C C . THR A 1 196 ? 0.165 1.907 -13.121 1.00 98.06 196 THR A C 1
ATOM 1489 O O . THR A 1 196 ? -0.479 0.937 -13.522 1.00 98.06 196 THR A O 1
ATOM 1492 N N . LEU A 1 197 ? 1.497 1.972 -13.233 1.00 98.56 197 LEU A N 1
ATOM 1493 C CA . LEU A 1 197 ? 2.308 0.913 -13.835 1.00 98.56 197 LEU A CA 1
ATOM 1494 C C . LEU A 1 197 ? 2.339 -0.339 -12.950 1.00 98.56 197 LEU A C 1
ATOM 1496 O O . LEU A 1 197 ? 2.197 -1.447 -13.462 1.00 98.56 197 LEU A O 1
ATOM 1500 N N . GLY A 1 198 ? 2.507 -0.168 -11.634 1.00 98.25 198 GLY A N 1
ATOM 1501 C CA . GLY A 1 198 ? 2.527 -1.271 -10.668 1.00 98.25 198 GLY A CA 1
ATOM 1502 C C . GLY A 1 198 ? 1.189 -2.012 -10.601 1.00 98.25 198 GLY A C 1
ATOM 1503 O O . GLY A 1 198 ? 1.150 -3.238 -10.710 1.00 98.25 198 GLY A O 1
ATOM 1504 N N . VAL A 1 199 ? 0.080 -1.270 -10.513 1.00 98.31 199 VAL A N 1
ATOM 1505 C CA . VAL A 1 199 ? -1.281 -1.834 -10.523 1.00 98.31 199 VAL A CA 1
ATOM 1506 C C . VAL A 1 199 ? -1.558 -2.574 -11.830 1.00 98.31 199 VAL A C 1
ATOM 1508 O O . VAL A 1 199 ? -2.066 -3.696 -11.804 1.00 98.31 199 VAL A O 1
ATOM 1511 N N . PHE A 1 200 ? -1.197 -1.986 -12.973 1.00 98.50 200 PHE A N 1
ATOM 1512 C CA . PHE A 1 200 ? -1.394 -2.634 -14.267 1.00 98.50 200 PHE A CA 1
ATOM 1513 C C . PHE A 1 200 ? -0.545 -3.898 -14.415 1.00 98.50 200 PHE A C 1
ATOM 1515 O O . PHE A 1 200 ? -1.039 -4.906 -14.910 1.00 98.50 200 PHE A O 1
ATOM 1522 N N . ALA A 1 201 ? 0.695 -3.905 -13.921 1.00 98.31 201 ALA A N 1
ATOM 1523 C CA . ALA A 1 201 ? 1.527 -5.105 -13.924 1.00 98.31 201 ALA A CA 1
ATOM 1524 C C . ALA A 1 201 ? 0.915 -6.242 -13.095 1.00 98.31 201 ALA A C 1
ATOM 1526 O O . ALA A 1 201 ? 0.937 -7.386 -13.537 1.00 98.31 201 ALA A O 1
ATOM 1527 N N . VAL A 1 202 ? 0.305 -5.942 -11.940 1.00 98.25 202 VAL A N 1
ATOM 1528 C CA . VAL A 1 202 ? -0.445 -6.941 -11.155 1.00 98.25 202 VAL A CA 1
ATOM 1529 C C . VAL A 1 202 ? -1.642 -7.487 -11.928 1.00 98.25 202 VAL A C 1
ATOM 1531 O O . VAL A 1 202 ? -1.893 -8.688 -11.881 1.00 98.25 202 VAL A O 1
ATOM 1534 N N . GLN A 1 203 ? -2.375 -6.634 -12.648 1.00 97.88 203 GLN A N 1
ATOM 1535 C CA . GLN A 1 203 ? -3.489 -7.085 -13.485 1.00 97.88 203 GLN A CA 1
ATOM 1536 C C . GLN A 1 203 ? -2.998 -7.977 -14.622 1.00 97.88 203 GLN A C 1
ATOM 1538 O O . GLN A 1 203 ? -3.637 -8.978 -14.921 1.00 97.88 203 GLN A O 1
ATOM 1543 N N . MET A 1 204 ? -1.860 -7.633 -15.226 1.00 97.19 204 MET A N 1
ATOM 1544 C CA . MET A 1 204 ? -1.284 -8.284 -16.401 1.00 97.19 204 MET A CA 1
ATOM 1545 C C . MET A 1 204 ? -0.310 -9.423 -16.078 1.00 97.19 204 MET A C 1
ATOM 1547 O O . MET A 1 204 ? 0.275 -9.977 -17.002 1.00 97.19 204 MET A O 1
ATOM 1551 N N . ASP A 1 205 ? -0.158 -9.786 -14.805 1.00 95.44 205 ASP A N 1
ATOM 1552 C CA . ASP A 1 205 ? 0.909 -10.637 -14.272 1.00 95.44 205 ASP A CA 1
ATOM 1553 C C . ASP A 1 205 ? 1.291 -11.825 -15.173 1.00 95.44 205 ASP A C 1
ATOM 1555 O O . ASP A 1 205 ? 0.438 -12.530 -15.718 1.00 95.44 205 ASP A O 1
ATOM 1559 N N . SER A 1 206 ? 2.601 -12.038 -15.324 1.00 91.06 206 SER A N 1
ATOM 1560 C CA . SER A 1 206 ? 3.189 -13.115 -16.127 1.00 91.06 206 SER A CA 1
ATOM 1561 C C . SER A 1 206 ? 2.791 -13.115 -17.612 1.00 91.06 206 SER A C 1
ATOM 1563 O O . SER A 1 206 ? 2.976 -14.117 -18.305 1.00 91.06 206 SER A O 1
ATOM 1565 N N . ARG A 1 207 ? 2.314 -11.981 -18.143 1.00 95.81 207 ARG A N 1
ATOM 1566 C CA . ARG A 1 207 ? 2.144 -11.742 -19.584 1.00 95.81 207 ARG A CA 1
ATOM 1567 C C . ARG A 1 207 ? 3.145 -10.698 -20.073 1.00 95.81 207 ARG A C 1
ATOM 1569 O O . ARG A 1 207 ? 3.446 -9.760 -19.340 1.00 95.81 207 ARG A O 1
ATOM 1576 N N . PRO A 1 208 ? 3.688 -10.840 -21.293 1.00 97.38 208 PRO A N 1
ATOM 1577 C CA . PRO A 1 208 ? 4.539 -9.810 -21.869 1.00 97.38 208 PRO A CA 1
ATOM 1578 C C . PRO A 1 208 ? 3.737 -8.527 -22.124 1.00 97.38 208 PRO A C 1
ATOM 1580 O O . PRO A 1 208 ? 2.581 -8.582 -22.539 1.00 97.38 208 PRO A O 1
ATOM 1583 N N . LEU A 1 209 ? 4.374 -7.377 -21.913 1.00 98.44 209 LEU A N 1
ATOM 1584 C CA . LEU A 1 209 ? 3.795 -6.057 -22.169 1.00 98.44 209 LEU A CA 1
ATOM 1585 C C . LEU A 1 209 ? 4.670 -5.278 -23.144 1.00 98.44 209 LEU A C 1
ATOM 1587 O O . LEU A 1 209 ? 5.881 -5.479 -23.209 1.00 98.44 209 LEU A O 1
ATOM 1591 N N . THR A 1 210 ? 4.071 -4.352 -23.882 1.00 98.62 210 THR A N 1
ATOM 1592 C CA . THR A 1 210 ? 4.820 -3.357 -24.652 1.00 98.62 210 THR A CA 1
ATOM 1593 C C . THR A 1 210 ? 5.068 -2.135 -23.776 1.00 98.62 210 THR A C 1
ATOM 1595 O O . THR A 1 210 ? 4.140 -1.600 -23.175 1.00 98.62 210 THR A O 1
ATOM 1598 N N . LEU A 1 211 ? 6.325 -1.708 -23.703 1.00 98.25 211 LEU A N 1
ATOM 1599 C CA . LEU A 1 211 ? 6.789 -0.488 -23.060 1.00 98.25 211 LEU A CA 1
ATOM 1600 C C . LEU A 1 211 ? 7.089 0.567 -2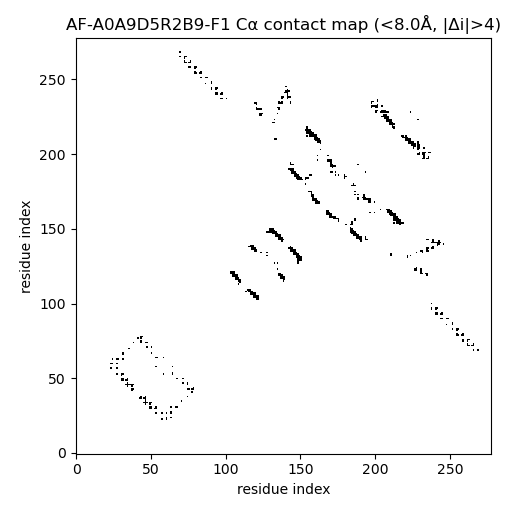4.126 1.00 98.25 211 LEU A C 1
ATOM 1602 O O . LEU A 1 211 ? 7.874 0.336 -25.049 1.00 98.25 211 LEU A O 1
ATOM 1606 N N . GLU A 1 212 ? 6.514 1.751 -23.954 1.00 97.81 212 GLU A N 1
ATOM 1607 C CA . GLU A 1 212 ? 6.822 2.937 -24.749 1.00 97.81 212 GLU A CA 1
ATOM 1608 C C . GLU A 1 212 ? 7.348 4.057 -23.847 1.00 97.81 212 GLU A C 1
ATOM 1610 O O . GLU A 1 212 ? 6.826 4.298 -22.755 1.00 97.81 212 GLU A O 1
ATOM 1615 N N . PHE A 1 213 ? 8.356 4.774 -24.339 1.00 95.88 213 PHE A N 1
ATOM 1616 C CA . PHE A 1 213 ? 8.897 5.976 -23.713 1.00 95.88 213 PHE A CA 1
ATOM 1617 C C . PHE A 1 213 ? 8.162 7.185 -24.295 1.00 95.88 213 PHE A C 1
ATOM 1619 O O . PHE A 1 213 ? 8.182 7.407 -25.508 1.00 95.88 213 PHE A O 1
ATOM 1626 N N . ILE A 1 214 ? 7.451 7.920 -23.442 1.00 95.69 214 ILE A N 1
ATOM 1627 C CA . ILE A 1 214 ? 6.546 9.004 -23.828 1.00 95.69 214 ILE A CA 1
ATOM 1628 C C . ILE A 1 214 ? 7.177 10.346 -23.477 1.00 95.69 214 ILE A C 1
ATOM 1630 O O . ILE A 1 214 ? 7.694 10.524 -22.378 1.00 95.69 214 ILE A O 1
ATOM 1634 N N . GLY A 1 215 ? 7.079 11.304 -24.395 1.00 90.62 215 GLY A N 1
ATOM 1635 C CA . GLY A 1 215 ? 7.678 12.631 -24.261 1.00 90.62 215 GLY A CA 1
ATOM 1636 C C . GLY A 1 215 ? 8.893 12.799 -25.171 1.00 90.62 215 GLY A C 1
ATOM 1637 O O . GLY A 1 215 ? 9.570 11.833 -25.508 1.00 90.62 215 GLY A O 1
ATOM 1638 N N . GLY A 1 216 ? 9.126 14.037 -25.610 1.00 89.00 216 GLY A N 1
ATOM 1639 C CA . GLY A 1 216 ? 10.243 14.390 -26.484 1.00 89.00 216 GLY A CA 1
ATOM 1640 C C . GLY A 1 216 ? 10.251 13.656 -27.836 1.00 89.00 216 GLY A C 1
ATOM 1641 O O . GLY A 1 216 ? 9.247 13.640 -28.552 1.00 89.00 216 GLY A O 1
ATOM 1642 N N . ALA A 1 217 ? 11.411 13.129 -28.236 1.00 90.69 217 ALA A N 1
ATOM 1643 C CA . ALA A 1 217 ? 11.588 12.411 -29.498 1.00 90.69 217 ALA A CA 1
ATOM 1644 C C . ALA A 1 217 ? 11.062 10.968 -29.412 1.00 90.69 217 ALA A C 1
ATOM 1646 O O . ALA A 1 217 ? 11.027 10.360 -28.352 1.00 90.69 217 ALA A O 1
ATOM 1647 N N . LYS A 1 218 ? 10.666 10.375 -30.542 1.00 89.19 218 LYS A N 1
ATOM 1648 C CA . LYS A 1 218 ? 10.125 9.007 -30.541 1.00 89.19 218 LYS A CA 1
ATOM 1649 C C . LYS A 1 218 ? 11.220 7.966 -30.277 1.00 89.19 218 LYS A C 1
ATOM 1651 O O . LYS A 1 218 ? 12.194 7.902 -31.026 1.00 89.19 218 LYS A O 1
ATOM 1656 N N . ALA A 1 219 ? 11.000 7.110 -29.280 1.00 90.31 219 ALA A N 1
ATOM 1657 C CA . ALA A 1 219 ? 11.711 5.844 -29.109 1.00 90.31 219 ALA A CA 1
ATOM 1658 C C . ALA A 1 219 ? 10.951 4.702 -29.803 1.00 90.31 219 ALA A C 1
ATOM 1660 O O . ALA A 1 219 ? 9.727 4.755 -29.941 1.00 90.31 219 ALA A O 1
ATOM 1661 N N . ALA A 1 220 ? 11.659 3.643 -30.200 1.00 92.06 220 ALA A N 1
ATOM 1662 C CA . ALA A 1 220 ? 11.002 2.402 -30.598 1.00 92.06 220 ALA A CA 1
ATOM 1663 C C . ALA A 1 220 ? 10.356 1.734 -29.364 1.00 92.06 220 ALA A C 1
ATOM 1665 O O . ALA A 1 220 ? 11.020 1.652 -28.324 1.00 92.06 220 ALA A O 1
ATOM 1666 N N . PRO A 1 221 ? 9.106 1.239 -29.461 1.00 95.31 221 PRO A N 1
ATOM 1667 C CA . PRO A 1 221 ? 8.511 0.417 -28.415 1.00 95.31 221 PRO A CA 1
ATOM 1668 C C . PRO A 1 221 ? 9.340 -0.846 -28.177 1.00 95.31 221 PRO A C 1
ATOM 1670 O O . PRO A 1 221 ? 9.931 -1.397 -29.110 1.00 95.31 221 PRO A O 1
ATOM 1673 N N . VAL A 1 222 ? 9.366 -1.322 -26.937 1.00 96.31 222 VAL A N 1
ATOM 1674 C CA . VAL A 1 222 ? 10.105 -2.530 -26.551 1.00 96.31 222 VAL A CA 1
ATOM 1675 C C . VAL A 1 222 ? 9.225 -3.471 -25.751 1.00 96.31 222 VAL A C 1
ATOM 1677 O O . VAL A 1 222 ? 8.329 -3.040 -25.038 1.00 96.31 222 VAL A O 1
ATOM 1680 N N . THR A 1 223 ? 9.469 -4.771 -25.857 1.00 97.56 223 THR A N 1
ATOM 1681 C CA . THR A 1 223 ? 8.712 -5.769 -25.098 1.00 97.56 223 THR A CA 1
ATOM 1682 C C . THR A 1 223 ? 9.356 -6.002 -23.735 1.00 97.56 223 THR A C 1
ATOM 1684 O O . THR A 1 223 ? 10.521 -6.394 -23.664 1.00 97.56 223 THR A O 1
ATOM 1687 N N . LEU A 1 224 ? 8.585 -5.820 -22.664 1.00 97.81 224 LEU A N 1
ATOM 1688 C CA . LEU A 1 224 ? 8.887 -6.383 -21.352 1.00 97.81 224 LEU A CA 1
ATOM 1689 C C . LEU A 1 224 ? 8.487 -7.854 -21.355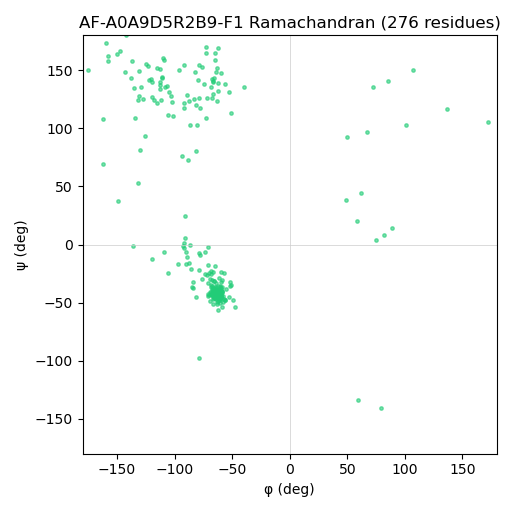 1.00 97.81 224 LEU A C 1
ATOM 1691 O O . LEU A 1 224 ? 7.353 -8.202 -21.694 1.00 97.81 224 LEU A O 1
ATOM 1695 N N . SER A 1 225 ? 9.419 -8.730 -20.989 1.00 97.25 225 SER A N 1
ATOM 1696 C CA . SER A 1 225 ? 9.131 -10.159 -20.880 1.00 97.25 225 SER A CA 1
ATOM 1697 C C . SER A 1 225 ? 8.114 -10.446 -19.770 1.00 97.25 225 SER A C 1
ATOM 1699 O O . SER A 1 225 ? 7.985 -9.680 -18.816 1.00 97.25 2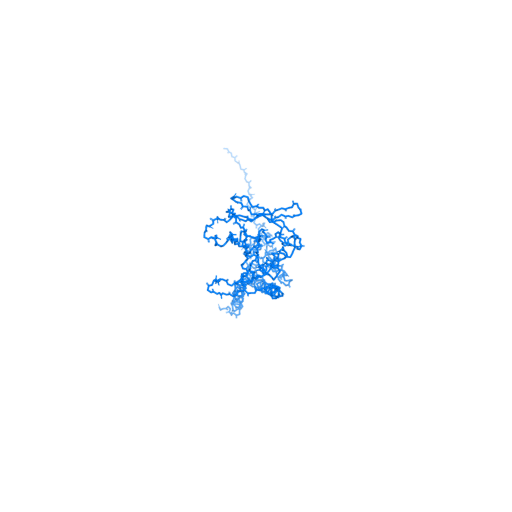25 SER A O 1
ATOM 1701 N N . ALA A 1 226 ? 7.440 -11.598 -19.840 1.00 97.69 226 ALA A N 1
ATOM 1702 C CA . ALA A 1 226 ? 6.535 -12.058 -18.782 1.00 97.69 226 ALA A CA 1
ATOM 1703 C C . ALA A 1 226 ? 7.192 -12.049 -17.386 1.00 97.69 226 ALA A C 1
ATOM 1705 O O . ALA A 1 226 ? 6.547 -11.698 -16.404 1.00 97.69 226 ALA A O 1
ATOM 1706 N N . LYS A 1 227 ? 8.490 -12.373 -17.309 1.00 97.81 227 LYS A N 1
ATOM 1707 C CA . LYS A 1 227 ? 9.274 -12.332 -16.067 1.00 97.81 227 LYS A CA 1
ATOM 1708 C C . LYS A 1 227 ? 9.509 -10.914 -15.550 1.00 97.81 227 LYS A C 1
ATOM 1710 O O . LYS A 1 227 ? 9.408 -10.685 -14.354 1.00 97.81 227 LYS A O 1
ATOM 1715 N N . GLU A 1 228 ? 9.799 -9.958 -16.433 1.00 97.81 228 GLU A N 1
ATOM 1716 C CA . GLU A 1 228 ? 9.949 -8.546 -16.050 1.00 97.81 228 GLU A CA 1
ATOM 1717 C C . GLU A 1 228 ? 8.619 -7.953 -15.567 1.00 97.81 228 GLU A C 1
ATOM 1719 O O . GLU A 1 228 ? 8.596 -7.197 -14.598 1.00 97.81 228 GLU A O 1
ATOM 1724 N N . VAL A 1 229 ? 7.504 -8.332 -16.198 1.00 98.38 229 VAL A N 1
ATOM 1725 C CA . VAL A 1 229 ? 6.159 -7.910 -15.776 1.00 98.38 229 VAL A CA 1
ATOM 1726 C C . VAL A 1 229 ? 5.785 -8.537 -14.433 1.00 98.38 229 VAL A C 1
ATOM 1728 O O . VAL A 1 229 ? 5.299 -7.830 -13.553 1.00 98.38 229 VAL A O 1
ATOM 1731 N N . HIS A 1 230 ? 6.086 -9.822 -14.232 1.00 98.50 230 HIS A N 1
ATOM 1732 C CA . HIS A 1 230 ? 5.926 -10.488 -12.938 1.00 98.50 230 HIS A CA 1
ATOM 1733 C C . HIS A 1 230 ? 6.774 -9.821 -11.843 1.00 98.50 230 HIS A C 1
ATOM 1735 O O . HIS A 1 230 ? 6.266 -9.479 -10.780 1.00 98.50 230 HIS A O 1
ATOM 1741 N N . ALA A 1 231 ? 8.042 -9.519 -12.131 1.00 98.38 231 ALA A N 1
ATOM 1742 C CA . ALA A 1 231 ? 8.935 -8.806 -11.223 1.00 98.38 231 ALA A CA 1
ATOM 1743 C C . ALA A 1 231 ? 8.404 -7.413 -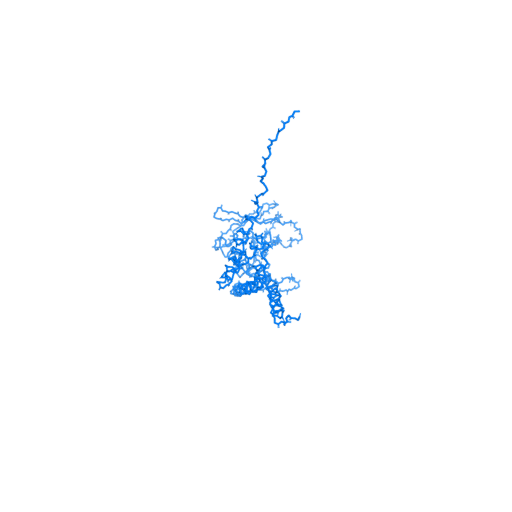10.835 1.00 98.38 231 ALA A C 1
ATOM 1745 O O . ALA A 1 231 ? 8.497 -7.008 -9.674 1.00 98.38 231 ALA A O 1
ATOM 1746 N N . LEU A 1 232 ? 7.826 -6.677 -11.791 1.00 98.56 232 LEU A N 1
ATOM 1747 C CA . LEU A 1 232 ? 7.164 -5.394 -11.548 1.00 98.56 232 LEU A CA 1
ATOM 1748 C C . LEU A 1 232 ? 5.93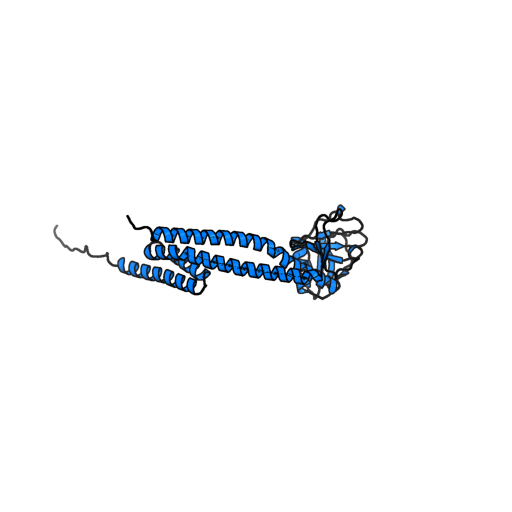0 -5.563 -10.644 1.00 98.56 232 LEU A C 1
ATOM 1750 O O . LEU A 1 232 ? 5.783 -4.817 -9.673 1.00 98.56 232 LEU A O 1
ATOM 1754 N N . ALA A 1 233 ? 5.093 -6.567 -10.921 1.00 98.56 233 ALA A N 1
ATOM 1755 C CA . ALA A 1 233 ? 3.911 -6.901 -10.130 1.00 98.56 233 ALA A CA 1
ATOM 1756 C C . ALA A 1 233 ? 4.267 -7.277 -8.682 1.00 98.56 233 ALA A C 1
ATOM 1758 O O . ALA A 1 233 ? 3.691 -6.737 -7.738 1.00 98.56 233 ALA A O 1
ATOM 1759 N N . ASP A 1 234 ? 5.254 -8.148 -8.489 1.00 98.62 234 ASP A N 1
ATOM 1760 C CA . ASP A 1 234 ? 5.698 -8.586 -7.166 1.00 98.62 234 ASP A CA 1
ATOM 1761 C C . ASP A 1 234 ? 6.367 -7.464 -6.378 1.00 98.62 234 ASP A C 1
ATOM 1763 O O . ASP A 1 234 ? 6.163 -7.351 -5.168 1.00 98.62 234 ASP A O 1
ATOM 1767 N N . THR A 1 235 ? 7.107 -6.579 -7.052 1.00 98.69 235 THR A N 1
ATOM 1768 C CA . THR A 1 235 ? 7.670 -5.389 -6.399 1.00 98.69 235 THR A CA 1
ATOM 1769 C C . THR A 1 235 ? 6.565 -4.462 -5.889 1.00 98.69 235 THR A C 1
ATOM 1771 O O . THR A 1 235 ? 6.677 -3.946 -4.776 1.00 98.69 235 THR A O 1
ATOM 1774 N N . TRP A 1 236 ? 5.477 -4.295 -6.650 1.00 98.38 236 TRP A N 1
ATOM 1775 C CA . TRP A 1 236 ? 4.298 -3.546 -6.204 1.00 98.38 236 TRP A CA 1
ATOM 1776 C C . TRP A 1 236 ? 3.578 -4.240 -5.038 1.00 98.38 236 TRP A C 1
ATOM 1778 O O . TRP A 1 236 ? 3.244 -3.611 -4.038 1.00 98.38 236 TRP A O 1
ATOM 1788 N N . ARG A 1 237 ? 3.369 -5.560 -5.092 1.00 98.19 237 ARG A N 1
ATOM 1789 C CA . ARG A 1 237 ? 2.741 -6.292 -3.975 1.00 98.19 237 ARG A CA 1
ATOM 1790 C C . ARG A 1 237 ? 3.558 -6.175 -2.686 1.00 98.19 237 ARG A C 1
ATOM 1792 O O . ARG A 1 237 ? 2.994 -5.919 -1.620 1.00 98.19 237 ARG A O 1
ATOM 1799 N N . LEU A 1 238 ? 4.882 -6.306 -2.783 1.00 98.50 238 LEU A N 1
ATOM 1800 C CA . LEU A 1 238 ? 5.785 -6.140 -1.646 1.00 98.50 238 LEU A CA 1
ATOM 1801 C C . LEU A 1 238 ? 5.735 -4.710 -1.087 1.00 98.50 238 LEU A C 1
ATOM 1803 O O . LEU A 1 238 ? 5.701 -4.537 0.133 1.00 98.50 238 LEU A O 1
ATOM 1807 N N . SER A 1 239 ? 5.680 -3.687 -1.947 1.00 98.06 239 SER A N 1
ATOM 1808 C CA . SER A 1 239 ? 5.570 -2.298 -1.490 1.00 98.06 239 SER A CA 1
ATOM 1809 C C . SER A 1 239 ? 4.277 -2.034 -0.730 1.00 98.06 239 SER A C 1
ATOM 1811 O O . SER A 1 239 ? 4.318 -1.374 0.307 1.00 98.06 239 SER A O 1
ATOM 1813 N N . GLN A 1 240 ? 3.144 -2.592 -1.169 1.00 97.69 240 GLN A N 1
ATOM 1814 C CA . GLN A 1 240 ? 1.872 -2.454 -0.451 1.00 97.69 240 GLN A CA 1
ATOM 1815 C C . GLN A 1 240 ? 1.930 -3.098 0.940 1.00 97.69 240 GLN A C 1
ATOM 1817 O O . GLN A 1 240 ? 1.490 -2.498 1.922 1.00 97.69 240 GLN A O 1
ATOM 1822 N N . ALA A 1 241 ? 2.524 -4.289 1.047 1.00 97.56 241 ALA A N 1
ATOM 1823 C CA . ALA A 1 241 ? 2.684 -4.960 2.331 1.00 97.56 241 ALA A CA 1
ATOM 1824 C C . ALA A 1 241 ? 3.577 -4.154 3.288 1.00 97.56 241 ALA A C 1
ATOM 1826 O O . ALA A 1 241 ? 3.157 -3.857 4.405 1.00 97.56 241 ALA A O 1
ATOM 1827 N N . LEU A 1 242 ? 4.765 -3.731 2.845 1.00 97.38 242 LEU A N 1
ATOM 1828 C CA . LEU A 1 242 ? 5.721 -2.991 3.678 1.00 97.38 242 LEU A CA 1
ATOM 1829 C C . LEU A 1 242 ? 5.208 -1.604 4.087 1.00 97.38 242 LEU A C 1
ATOM 1831 O O . LEU A 1 242 ? 5.279 -1.241 5.263 1.00 97.38 242 LEU A O 1
ATOM 1835 N N . SER A 1 243 ? 4.652 -0.845 3.140 1.00 96.12 243 SER A N 1
ATOM 1836 C CA . SER A 1 243 ? 4.196 0.531 3.387 1.00 96.12 243 SER A CA 1
ATOM 1837 C C . SER A 1 243 ? 3.006 0.603 4.346 1.00 96.12 243 SER A C 1
ATOM 1839 O O . SER A 1 243 ? 2.837 1.607 5.037 1.00 96.12 243 SER A O 1
ATOM 1841 N N . SER A 1 244 ? 2.225 -0.476 4.468 1.00 95.12 244 SER A N 1
ATOM 1842 C CA . SER A 1 244 ? 1.108 -0.558 5.416 1.00 95.12 244 SER A CA 1
ATOM 1843 C C . SER A 1 244 ? 1.541 -0.640 6.888 1.00 95.12 244 SER A C 1
ATOM 1845 O O . SER A 1 244 ? 0.787 -0.243 7.778 1.00 95.12 244 SER A O 1
ATOM 1847 N N . ILE A 1 245 ? 2.757 -1.130 7.169 1.00 93.69 245 ILE A N 1
ATOM 1848 C CA . ILE A 1 245 ? 3.175 -1.511 8.528 1.00 93.69 245 ILE A CA 1
ATOM 1849 C C . ILE A 1 245 ? 3.371 -0.284 9.425 1.00 93.69 245 ILE A C 1
ATOM 1851 O O . ILE A 1 245 ? 2.933 -0.281 10.577 1.00 93.69 245 ILE A O 1
ATOM 1855 N N . ASN A 1 246 ? 4.022 0.768 8.922 1.00 92.75 246 ASN A N 1
ATOM 1856 C CA . ASN A 1 246 ? 4.338 1.951 9.728 1.00 92.75 246 ASN A CA 1
ATOM 1857 C C . ASN A 1 246 ? 3.091 2.772 10.109 1.00 92.75 246 ASN A C 1
ATOM 1859 O O . ASN A 1 246 ? 2.931 3.053 11.301 1.00 92.75 246 ASN A O 1
ATOM 1863 N N . PRO A 1 247 ? 2.176 3.112 9.176 1.00 94.69 247 PRO A N 1
ATOM 1864 C CA . PRO A 1 247 ? 0.912 3.757 9.528 1.00 94.69 247 PRO A CA 1
ATOM 1865 C C . PRO A 1 247 ? 0.080 2.913 10.501 1.00 94.69 247 PRO A C 1
ATOM 1867 O O . PRO A 1 247 ? -0.449 3.445 11.476 1.00 94.69 247 PRO A O 1
ATOM 1870 N N . ALA A 1 248 ? 0.025 1.590 10.300 1.00 94.94 248 ALA A N 1
ATOM 1871 C CA . ALA A 1 248 ? -0.672 0.686 11.212 1.00 94.94 248 ALA A CA 1
ATOM 1872 C C . ALA A 1 248 ? -0.053 0.698 12.619 1.00 94.94 248 ALA A C 1
ATOM 1874 O O . ALA A 1 248 ? -0.772 0.786 13.611 1.00 94.94 248 ALA A O 1
ATOM 1875 N N . ARG A 1 249 ? 1.281 0.718 12.734 1.00 94.94 249 ARG A N 1
ATOM 1876 C CA . ARG A 1 249 ? 1.965 0.852 14.028 1.00 94.94 249 ARG A CA 1
ATOM 1877 C C . ARG A 1 249 ? 1.636 2.179 14.718 1.00 94.94 249 ARG A C 1
ATOM 1879 O O . ARG A 1 249 ? 1.366 2.183 15.913 1.00 94.94 249 ARG A O 1
ATOM 1886 N N . GLN A 1 250 ? 1.624 3.295 13.990 1.00 96.88 250 GLN A N 1
ATOM 1887 C CA . GLN A 1 250 ? 1.246 4.597 14.559 1.00 96.88 250 GLN A CA 1
ATOM 1888 C C . GLN A 1 250 ? -0.207 4.596 15.047 1.00 96.88 250 GLN A C 1
ATOM 1890 O O . GLN A 1 250 ? -0.495 5.051 16.156 1.00 96.88 250 GLN A O 1
ATOM 1895 N N . ARG A 1 251 ? -1.120 4.034 14.248 1.00 97.31 251 ARG A N 1
ATOM 1896 C CA . ARG A 1 251 ? -2.531 3.890 14.615 1.00 97.31 251 ARG A CA 1
ATOM 1897 C C . ARG A 1 251 ? -2.713 2.996 15.843 1.00 97.31 251 ARG A C 1
ATOM 1899 O O . ARG A 1 251 ? -3.525 3.321 16.704 1.00 97.31 251 ARG A O 1
ATOM 1906 N N . LEU A 1 252 ? -1.935 1.921 15.960 1.00 97.88 252 LEU A N 1
ATOM 1907 C CA . LEU A 1 252 ? -1.944 1.036 17.124 1.00 97.88 252 LEU A CA 1
ATOM 1908 C C . LEU A 1 252 ? -1.592 1.791 18.413 1.00 97.88 252 LEU A C 1
ATOM 1910 O O . LEU A 1 252 ? -2.277 1.626 19.419 1.00 97.88 252 LEU A O 1
ATOM 1914 N N . GLU A 1 253 ? -0.571 2.648 18.390 1.00 97.69 253 GLU A N 1
ATOM 1915 C CA . GLU A 1 253 ? -0.201 3.443 19.570 1.00 97.69 253 GLU A CA 1
ATOM 1916 C C . GLU A 1 253 ? -1.300 4.444 19.960 1.00 97.69 253 GLU A C 1
ATOM 1918 O O . GLU A 1 253 ? -1.638 4.571 21.138 1.00 97.69 253 GLU A O 1
ATOM 1923 N N . GLN A 1 254 ? -1.953 5.078 18.980 1.00 97.88 254 GLN A N 1
ATOM 1924 C CA . GLN A 1 254 ? -3.118 5.935 19.237 1.00 97.88 254 GLN A CA 1
ATOM 1925 C C . GLN A 1 254 ? -4.285 5.154 19.859 1.00 97.88 254 GLN A C 1
ATOM 1927 O O . GLN A 1 254 ? -4.942 5.638 20.782 1.00 97.88 254 GLN A O 1
ATOM 1932 N N . LEU A 1 255 ? -4.549 3.943 19.364 1.00 98.00 255 LEU A N 1
ATOM 1933 C CA . LEU A 1 255 ? -5.605 3.078 19.884 1.00 98.00 255 LEU A CA 1
ATOM 1934 C C . LEU A 1 255 ? -5.320 2.618 21.313 1.00 98.00 255 LEU A C 1
ATOM 1936 O O . LEU A 1 255 ? -6.222 2.639 22.144 1.00 98.00 255 LEU A O 1
ATOM 1940 N N . LYS A 1 256 ? -4.072 2.263 21.631 1.00 97.62 256 LYS A N 1
ATOM 1941 C CA . LYS A 1 256 ? -3.672 1.916 23.002 1.00 97.62 256 LYS A CA 1
ATOM 1942 C C . LYS A 1 256 ? -3.885 3.082 23.965 1.00 97.62 256 LYS A C 1
ATOM 1944 O O . LYS A 1 256 ? -4.440 2.880 25.041 1.00 97.62 256 LYS A O 1
ATOM 1949 N N . ALA A 1 257 ? -3.511 4.299 23.566 1.00 97.12 257 ALA A N 1
ATOM 1950 C CA . ALA A 1 257 ? -3.761 5.495 24.369 1.00 97.12 257 ALA A CA 1
ATOM 1951 C C . ALA A 1 257 ? -5.268 5.734 24.581 1.00 97.12 257 ALA A C 1
ATOM 1953 O O . ALA A 1 257 ? -5.709 5.976 25.703 1.00 97.12 257 ALA A O 1
ATOM 1954 N N . LYS A 1 258 ? -6.078 5.589 23.524 1.00 96.00 258 LYS A N 1
ATOM 1955 C CA . LYS A 1 258 ? -7.546 5.680 23.605 1.00 96.00 258 LYS A CA 1
ATOM 1956 C C . LYS A 1 258 ? -8.139 4.623 24.544 1.00 96.00 258 LYS A C 1
ATOM 1958 O O . LYS A 1 258 ? -9.025 4.943 25.333 1.00 96.00 258 LYS A O 1
ATOM 1963 N N . LEU A 1 259 ? -7.645 3.385 24.482 1.00 97.12 259 LEU A N 1
ATOM 1964 C CA . LEU A 1 259 ? -8.083 2.293 25.350 1.00 97.12 259 LEU A CA 1
ATOM 1965 C C . LEU A 1 259 ? -7.788 2.601 26.821 1.00 97.12 259 LEU A C 1
ATOM 1967 O O . LEU A 1 259 ? -8.649 2.390 27.672 1.00 97.12 259 LEU A O 1
ATOM 1971 N N . GLN A 1 260 ? -6.599 3.134 27.112 1.00 95.50 260 GLN A N 1
ATOM 1972 C CA . GLN A 1 260 ? -6.234 3.533 28.469 1.00 95.50 260 GLN A CA 1
ATOM 1973 C C . GLN A 1 260 ? -7.168 4.626 29.001 1.00 95.50 260 GLN A C 1
ATOM 1975 O O . GLN A 1 260 ? -7.705 4.488 30.095 1.00 95.50 260 GLN A O 1
ATOM 1980 N N . LEU A 1 261 ? -7.445 5.660 28.201 1.00 93.38 261 LEU A N 1
ATOM 1981 C CA . LEU A 1 261 ? -8.366 6.732 28.592 1.00 93.38 261 LEU A CA 1
ATOM 1982 C C . LEU A 1 261 ? -9.782 6.218 28.894 1.00 93.38 261 LEU A C 1
ATOM 1984 O O . LEU A 1 261 ? -10.405 6.676 29.854 1.00 93.38 261 LEU A O 1
ATOM 1988 N N . ALA A 1 262 ? -10.288 5.267 28.102 1.00 92.19 262 ALA A N 1
ATOM 1989 C CA . ALA A 1 262 ? -11.596 4.654 28.340 1.00 92.19 262 ALA A CA 1
ATOM 1990 C C . ALA A 1 262 ? -11.636 3.923 29.693 1.00 92.19 262 ALA A C 1
ATOM 1992 O O . ALA A 1 262 ? -12.571 4.123 30.473 1.00 92.19 262 ALA A O 1
ATOM 1993 N N . ARG A 1 263 ? -10.580 3.163 30.007 1.00 93.44 263 ARG A N 1
ATOM 1994 C CA . ARG A 1 263 ? -10.427 2.447 31.282 1.00 93.44 263 ARG A CA 1
ATOM 1995 C C . ARG A 1 263 ? -10.306 3.384 32.475 1.00 93.44 263 ARG A C 1
ATOM 1997 O O . ARG A 1 263 ? -10.980 3.182 33.481 1.00 93.44 263 ARG A O 1
ATOM 2004 N N . ASP A 1 264 ? -9.523 4.449 32.346 1.00 92.19 264 ASP A N 1
ATOM 2005 C CA . ASP A 1 264 ? -9.374 5.460 33.397 1.00 92.19 264 ASP A CA 1
ATOM 2006 C C . ASP A 1 264 ? -10.698 6.186 33.673 1.00 92.19 264 ASP A C 1
ATOM 2008 O O . ASP A 1 264 ? -10.973 6.613 34.796 1.00 92.19 264 ASP A O 1
ATOM 2012 N N . HIS A 1 265 ? -11.530 6.372 32.647 1.00 88.38 265 HIS A N 1
ATOM 2013 C CA . HIS A 1 265 ? -12.856 6.954 32.816 1.00 88.38 265 HIS A CA 1
ATOM 2014 C C . HIS A 1 265 ? -13.813 5.987 33.525 1.00 88.38 265 HIS A C 1
ATOM 2016 O O . HIS A 1 265 ? -14.508 6.404 34.449 1.00 88.38 265 HIS A O 1
ATOM 2022 N N . GLN A 1 266 ? -13.796 4.698 33.173 1.00 88.62 266 GLN A N 1
ATOM 2023 C CA . GLN A 1 266 ? -14.563 3.672 33.890 1.00 88.62 266 GLN A CA 1
ATOM 2024 C C . GLN A 1 266 ? -14.155 3.586 35.366 1.00 88.62 266 GLN A C 1
ATOM 2026 O O . GLN A 1 266 ? -15.030 3.564 36.225 1.00 88.62 266 GLN A O 1
ATOM 2031 N N . ALA A 1 267 ? -12.851 3.594 35.665 1.00 89.00 267 ALA A N 1
ATOM 2032 C CA . ALA A 1 267 ? -12.331 3.515 37.031 1.00 89.00 267 ALA A CA 1
ATOM 2033 C C . ALA A 1 267 ? -12.773 4.705 37.902 1.00 89.00 267 ALA A C 1
ATOM 2035 O O . ALA A 1 267 ? -13.164 4.529 39.057 1.00 89.00 267 ALA A O 1
ATOM 2036 N N . ARG A 1 268 ? -12.762 5.918 37.333 1.00 88.12 268 ARG A N 1
ATOM 2037 C CA . ARG A 1 268 ? -13.278 7.125 37.998 1.00 88.12 268 ARG A CA 1
ATOM 2038 C C . ARG A 1 268 ? -14.781 7.039 38.246 1.00 88.12 268 ARG A C 1
ATOM 2040 O O . ARG A 1 268 ? -15.225 7.284 39.358 1.00 88.12 268 ARG A O 1
ATOM 2047 N N . GLN A 1 269 ? -15.549 6.603 37.248 1.00 81.06 269 GLN A N 1
ATOM 2048 C CA . GLN A 1 269 ? -16.991 6.408 37.405 1.00 81.06 269 GLN A CA 1
ATOM 2049 C C . GLN A 1 269 ? -17.339 5.341 38.453 1.00 81.06 269 GLN A C 1
ATOM 2051 O O . GLN A 1 269 ? -18.346 5.486 39.140 1.00 81.06 269 GLN A O 1
ATOM 2056 N N . SER A 1 270 ? -16.558 4.265 38.589 1.00 75.75 270 SER A N 1
ATOM 2057 C CA . SER A 1 270 ? -16.769 3.293 39.671 1.00 75.75 270 SER A CA 1
ATOM 2058 C C . SER A 1 270 ? -16.453 3.884 41.045 1.00 75.75 270 SER A C 1
ATOM 2060 O O . SER A 1 270 ? -17.250 3.712 41.958 1.00 75.75 270 SER A O 1
ATOM 2062 N N . ALA A 1 271 ? -15.360 4.643 41.179 1.00 74.31 271 ALA A N 1
ATOM 2063 C CA . ALA A 1 271 ? -14.974 5.266 42.447 1.00 74.31 271 ALA A CA 1
ATOM 2064 C C . ALA A 1 271 ? -15.992 6.317 42.939 1.00 74.31 271 ALA A C 1
ATOM 2066 O O . ALA A 1 271 ? -16.273 6.390 44.136 1.00 74.31 271 ALA A O 1
ATOM 2067 N N . ASP A 1 272 ? -16.592 7.082 42.022 1.00 69.62 272 ASP A N 1
ATOM 2068 C CA . ASP A 1 272 ? -17.645 8.050 42.355 1.00 69.62 272 ASP A CA 1
ATOM 2069 C C . ASP A 1 272 ? -18.955 7.372 42.801 1.00 69.62 272 ASP A C 1
ATOM 2071 O O . ASP A 1 272 ? -19.684 7.936 43.610 1.00 69.62 272 ASP A O 1
ATOM 2075 N N . ASN A 1 273 ? -19.265 6.161 42.312 1.00 59.88 273 ASN A N 1
ATOM 2076 C CA . ASN A 1 273 ? -20.456 5.415 42.751 1.00 59.88 273 ASN A CA 1
ATOM 2077 C C . ASN A 1 273 ? -20.261 4.706 44.109 1.00 59.88 273 ASN A C 1
ATOM 2079 O O . ASN A 1 273 ? -21.256 4.412 44.766 1.00 59.88 273 ASN A O 1
ATOM 2083 N N . ASP A 1 274 ? -19.016 4.438 44.523 1.00 59.19 274 ASP A N 1
ATOM 2084 C CA . ASP A 1 274 ? -18.685 3.766 45.795 1.00 59.19 274 ASP A CA 1
ATOM 2085 C C . ASP A 1 274 ? -18.445 4.750 46.962 1.00 59.19 274 ASP A C 1
ATOM 2087 O O . ASP A 1 274 ? -18.221 4.336 48.102 1.00 59.19 274 ASP A O 1
ATOM 2091 N N . SER A 1 275 ? -18.500 6.061 46.706 1.00 47.81 275 SER A N 1
ATOM 2092 C CA . SER A 1 275 ? -18.407 7.091 47.744 1.00 47.81 275 SER A CA 1
ATOM 2093 C C . SER A 1 275 ? -19.778 7.274 48.417 1.00 47.81 275 SER A C 1
ATOM 2095 O O . SER A 1 275 ? -20.734 7.617 47.720 1.00 47.81 275 SER A O 1
ATOM 2097 N N . PRO A 1 276 ? -19.926 7.055 49.741 1.00 42.38 276 PRO A N 1
ATOM 2098 C CA . PRO A 1 276 ? -21.204 7.270 50.411 1.00 42.38 276 PRO A CA 1
ATOM 2099 C C . PRO A 1 276 ? -21.576 8.752 50.317 1.00 42.38 276 PRO A C 1
ATOM 2101 O O . PRO A 1 276 ? -20.789 9.606 50.727 1.00 42.38 276 PRO A O 1
ATOM 2104 N N . GLU A 1 277 ? -22.758 9.042 49.765 1.00 45.38 277 GLU A N 1
ATOM 2105 C CA . GLU A 1 277 ? -23.366 10.375 49.809 1.00 45.38 277 GLU A CA 1
ATOM 2106 C C . GLU A 1 277 ? -23.372 10.850 51.275 1.00 45.38 277 GLU A C 1
ATOM 2108 O O . GLU A 1 277 ? -24.013 10.231 52.128 1.00 45.38 277 GLU A O 1
ATOM 2113 N N . GLN A 1 278 ? -22.585 11.890 51.573 1.00 34.69 278 GLN A N 1
ATOM 2114 C CA . GLN A 1 278 ? -22.605 12.607 52.851 1.00 34.69 278 GLN A CA 1
ATOM 2115 C C . GLN A 1 278 ? -23.629 13.735 52.808 1.00 34.69 278 GLN A C 1
ATOM 2117 O O . GLN A 1 278 ? -23.676 14.439 51.773 1.00 34.69 278 GLN A O 1
#

Radius of gyration: 33.17 Å; Cα contacts (8 Å, |Δi|>4): 407; chains: 1; bounding box: 110×64×83 Å

Sequence (278 aa):
MNKLTLFLAAGLIALSACDKKNNDSELAESLVAEAATALDRGDFDRASELLDSLSAAYPHEVGAGRSALKLRPKIMERKTAQEIVELQALMAANAAYADSMSRFFTSVPRSEEQLEPYMIHKDFPSNWRDRNTAIARVSPSGEFYVISSLAGRSTRHTALRLSGDGVSVVSGEVPFDAESLLSRESVRFSAGKADTLGVFAVQMDSRPLTLEFIGGAKAAPVTLSAKEVHALADTWRLSQALSSINPARQRLEQLKAKLQLARDHQARQSADNDSPEQ

Foldseek 3Di:
DDDDDDDDDPDDDDPPPVVVVVVLLVVLVVLLVVLVVCLVVLVLVSSVVSLVCSCVSPVPNVVSVVSSLLVVLSSLLSVLVVVLVVLVVLLVVLVVVLVVLVVQWDWDDDDPVRNFIKIFGPLPDPVQQQDQDKGWIAGLQLWIKIKGWDDDDDQQFQKKKKDDPNDIDIFAGHGRDPVCPDPTNMDMGTCNRCVRVLVVLLVQALCKIWMFRHDGHGDDIDIDHNSRSNRSNSSNSSSVSSNSNVVSVVVSVVSVVSSVVSVVSSVVVVVVVPDPDD

Mean predicted aligned error: 8.74 Å

Secondary structure (DSSP, 8-state):
--------------SSHHHHHHHHHHHHHHHHHHHHHHHHTT-HHHHHHHHHHHHHH-TT-HHHHHHHHHHHHHHHHHHHHHHHHHHHHHHHHHHHHHHHHHTTEEEE---SS-SS-EEEETTS-TTGGGSSEEEEEE-TT--EEEEEEB-SS-----EEEEEETTEEEEPPP----GGGBSSSB--EE-HHHHHHHHHHHHHTTTS-EEEEEESSSPPPPEEEPHHHHHHHHHHHHHHHHHHHHHHHHHHHHHHHHHHHHHHHHHHHHHHHHSS---

pLDDT: mean 89.24, std 15.62, range [34.69, 98.69]

Solvent-accessible surface area (backbone atoms only — not comparable to full-atom values): 14896 Å² total; per-residue (Å²): 140,84,90,89,86,90,87,91,82,92,75,88,91,84,69,79,71,59,63,55,52,54,53,53,46,53,54,36,41,47,32,46,53,51,19,51,52,25,43,76,71,67,39,34,66,61,17,50,52,31,48,52,48,35,55,71,76,42,71,81,41,60,68,40,49,54,54,39,64,65,43,51,36,56,39,50,29,52,43,36,53,48,55,46,53,54,51,51,50,52,43,51,52,27,50,52,50,38,57,68,49,48,82,51,39,48,78,44,69,62,46,97,92,31,84,67,43,33,31,35,40,65,61,46,62,92,62,42,82,78,31,69,46,72,46,46,34,19,30,86,68,15,54,37,31,32,39,38,22,40,62,76,76,77,34,59,46,27,30,43,34,46,34,49,97,94,44,72,49,58,34,44,81,44,85,69,56,76,83,41,48,74,98,37,37,41,54,75,30,51,39,95,24,29,48,57,52,28,55,48,23,52,74,45,51,62,39,57,33,40,39,37,58,35,46,76,44,89,60,81,70,38,76,40,47,26,53,41,27,31,30,28,15,51,36,39,54,42,13,56,31,38,42,48,41,61,61,49,53,55,51,45,55,54,38,53,54,52,31,49,54,24,48,56,50,48,54,49,55,50,54,64,70,69,51,79,90,124